Protein AF-U9TPS8-F1 (afdb_monomer_lite)

Organism: Rhizophagus irregularis (strain DAOM 181602 / DAOM 197198 / MUCL 43194) (NCBI:txid747089)

Secondary structure (DSSP, 8-state):
--HHHHHHHHTSTTGGG-SS---TTPPPPHHHHHHHTS-SSSTTTTTS----------S-------HHHHHHHHHHHHHHHHHHHHHHHHHHHHHHHHHHHHHHHHHHHHHHHHHHHHHHHHHHHHHHHHHHTTPPPP--HHHHHHHHHHH-GGGTTHHHHHHHTT-GGGS-HHHHHHHHHHHHHHHHHHHHHHHHHHHHHHHHHHHH-----

Radius of gyration: 47.2 Å; chains: 1; bounding box: 82×59×110 Å

Sequence (213 aa):
MTREALTKVQNSTAVPSLTVQLQVNDQLCIKHYNELVSYKRNISKSKRKCADKDLSYKGVKNVCLREDVYYDLLNNTSSLEVLHQRVKDLELELKEYVIKAQETFSNETTRFSQFFGDQVARMTSILYQYQKEGNLPIFDPIKFVELIESCDIKMREFFDILFQSMNPTQKNQATQRMLKQKVMMLYYQMAALRNKQVSGTKTAVGLLMPIWG

Structure (mmCIF, N/CA/C/O backbone):
data_AF-U9TPS8-F1
#
_entry.id   AF-U9TPS8-F1
#
loop_
_atom_site.group_PDB
_atom_site.id
_atom_site.type_symbol
_atom_site.label_atom_id
_atom_site.label_alt_id
_atom_site.label_comp_id
_atom_site.label_asym_id
_atom_site.label_entity_id
_atom_site.label_seq_id
_atom_site.pdbx_PDB_ins_code
_atom_site.Cartn_x
_atom_site.Cartn_y
_atom_site.Cartn_z
_atom_site.occupancy
_atom_site.B_iso_or_equiv
_atom_site.auth_seq_id
_atom_site.auth_comp_id
_atom_site.auth_asym_id
_atom_site.auth_atom_id
_atom_site.pdbx_PDB_model_num
ATOM 1 N N . MET A 1 1 ? 49.863 18.519 -66.866 1.00 68.38 1 MET A N 1
ATOM 2 C CA . MET A 1 1 ? 50.727 18.515 -68.068 1.00 68.38 1 MET A CA 1
ATOM 3 C C . MET A 1 1 ? 51.894 19.470 -67.844 1.00 68.38 1 MET A C 1
ATOM 5 O O . MET A 1 1 ? 51.663 20.571 -67.369 1.00 68.38 1 MET A O 1
ATOM 9 N N . THR A 1 2 ? 53.140 19.072 -68.118 1.00 75.75 2 THR A N 1
ATOM 10 C CA . THR A 1 2 ? 54.323 19.946 -67.949 1.00 75.75 2 THR A CA 1
ATOM 11 C C . THR A 1 2 ? 54.518 20.869 -69.157 1.00 75.75 2 THR A C 1
ATOM 13 O O . THR A 1 2 ? 53.988 20.588 -70.232 1.00 75.75 2 THR A O 1
ATOM 16 N N . ARG A 1 3 ? 55.304 21.951 -69.015 1.00 71.25 3 ARG A N 1
ATOM 17 C CA . ARG A 1 3 ? 55.625 22.865 -70.135 1.00 71.25 3 ARG A CA 1
ATOM 18 C C . ARG A 1 3 ? 56.193 22.118 -71.347 1.00 71.25 3 ARG A C 1
ATOM 20 O O . ARG A 1 3 ? 55.722 22.329 -72.454 1.00 71.25 3 ARG A O 1
ATOM 27 N N . GLU A 1 4 ? 57.113 21.179 -71.127 1.00 71.44 4 GLU A N 1
ATOM 28 C CA . GLU A 1 4 ? 57.683 20.346 -72.198 1.00 71.44 4 GLU A CA 1
ATOM 29 C C . GLU A 1 4 ? 56.645 19.455 -72.892 1.00 71.44 4 GLU A C 1
ATOM 31 O O . GLU A 1 4 ? 56.713 19.240 -74.102 1.00 71.44 4 GLU A O 1
ATOM 36 N N . ALA A 1 5 ? 55.685 18.913 -72.135 1.00 71.06 5 ALA A N 1
ATOM 37 C CA . ALA A 1 5 ? 54.610 18.110 -72.703 1.00 71.06 5 ALA A CA 1
ATOM 38 C C . ALA A 1 5 ? 53.662 18.977 -73.542 1.00 71.06 5 ALA A C 1
ATOM 40 O O . ALA A 1 5 ? 53.302 18.560 -74.636 1.00 71.06 5 ALA A O 1
ATOM 41 N N . LEU A 1 6 ? 53.341 20.198 -73.097 1.00 76.69 6 LEU A N 1
ATOM 42 C CA . LEU A 1 6 ? 52.533 21.149 -73.866 1.00 76.69 6 LEU A CA 1
ATOM 43 C C . LEU A 1 6 ? 53.207 21.518 -75.201 1.00 76.69 6 LEU A C 1
ATOM 45 O O . LEU A 1 6 ? 52.545 21.515 -76.235 1.00 76.69 6 LEU A O 1
ATOM 49 N N . THR A 1 7 ? 54.526 21.737 -75.213 1.00 73.62 7 THR A N 1
ATOM 50 C CA . THR A 1 7 ? 55.280 21.985 -76.456 1.00 73.62 7 THR A CA 1
ATOM 51 C C . THR A 1 7 ? 55.244 20.778 -77.400 1.00 73.62 7 THR A C 1
ATOM 53 O O 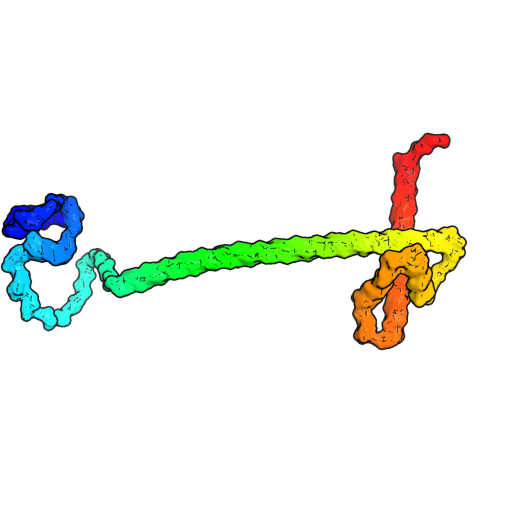. THR A 1 7 ? 55.136 20.936 -78.613 1.00 73.62 7 THR A O 1
ATOM 56 N N . LYS A 1 8 ? 55.297 19.550 -76.862 1.00 74.50 8 LYS A N 1
ATOM 57 C CA . LYS A 1 8 ? 55.151 18.322 -77.665 1.00 74.50 8 LYS A CA 1
ATOM 58 C C . LYS A 1 8 ? 53.751 18.183 -78.254 1.00 74.50 8 LYS A C 1
ATOM 60 O O . LYS A 1 8 ? 53.648 17.798 -79.414 1.00 74.50 8 LYS A O 1
ATOM 65 N N . VAL A 1 9 ? 52.712 18.533 -77.488 1.00 74.19 9 VAL A N 1
ATOM 66 C CA . VAL A 1 9 ? 51.336 18.574 -77.994 1.00 74.19 9 VAL A CA 1
ATOM 67 C C . VAL A 1 9 ? 51.242 19.563 -79.143 1.00 74.19 9 VAL A C 1
ATOM 69 O O . VAL A 1 9 ? 50.827 19.147 -80.207 1.00 74.19 9 VAL A O 1
ATOM 72 N N . GLN A 1 10 ? 51.698 20.811 -78.987 1.00 72.00 10 GLN A N 1
ATOM 73 C CA . GLN A 1 10 ? 51.631 21.847 -80.035 1.00 72.00 10 GLN A CA 1
ATOM 74 C C . GLN A 1 10 ? 52.310 21.444 -81.355 1.00 72.00 10 GLN A C 1
ATOM 76 O O . GLN A 1 10 ? 51.884 21.877 -82.421 1.00 72.00 10 GLN A O 1
ATOM 81 N N . ASN A 1 11 ? 53.326 20.582 -81.289 1.00 68.69 11 ASN A N 1
ATOM 82 C CA . ASN A 1 11 ? 54.046 20.065 -82.454 1.00 68.69 11 ASN A CA 1
ATOM 83 C C . ASN A 1 11 ? 53.454 18.754 -83.018 1.00 68.69 11 ASN A C 1
ATOM 85 O O . ASN A 1 11 ? 54.006 18.185 -83.963 1.00 68.69 11 ASN A O 1
ATOM 89 N N . SER A 1 12 ? 52.367 18.233 -82.438 1.00 69.88 12 SER A N 1
ATOM 90 C CA . SER A 1 12 ? 51.711 17.000 -82.880 1.00 69.88 12 SER A CA 1
ATOM 91 C C . SER A 1 12 ? 50.774 17.247 -84.065 1.00 69.88 12 SER A C 1
ATOM 93 O O . SER A 1 12 ? 50.045 18.232 -84.130 1.00 69.88 12 SER A O 1
ATOM 95 N N . THR A 1 13 ? 50.724 16.291 -84.993 1.00 63.41 13 THR A N 1
ATOM 96 C CA . THR A 1 13 ? 49.795 16.318 -86.140 1.00 63.41 13 THR A CA 1
ATOM 97 C C . THR A 1 13 ? 48.333 16.115 -85.733 1.00 63.41 13 THR A C 1
ATOM 99 O O . THR A 1 13 ? 47.445 16.378 -86.535 1.00 63.41 13 THR A O 1
ATOM 102 N N . ALA A 1 14 ? 48.075 15.682 -84.494 1.00 64.81 14 ALA A N 1
ATOM 103 C CA . ALA A 1 14 ? 46.734 15.472 -83.948 1.00 64.81 14 ALA A CA 1
ATOM 104 C C . ALA A 1 14 ? 46.106 16.738 -83.323 1.00 64.81 14 ALA A C 1
ATOM 106 O O . ALA A 1 14 ? 44.941 16.698 -82.925 1.00 64.81 14 ALA A O 1
ATOM 107 N N . VAL A 1 15 ? 46.840 17.860 -83.264 1.00 63.75 15 VAL A N 1
ATOM 108 C CA . VAL A 1 15 ? 46.379 19.140 -82.684 1.00 63.75 15 VAL A CA 1
ATOM 109 C C . VAL A 1 15 ? 45.137 19.737 -83.347 1.00 63.75 15 VAL A C 1
ATOM 111 O O . VAL A 1 15 ? 44.267 20.188 -82.608 1.00 63.75 15 VAL A O 1
ATOM 114 N N . PRO A 1 16 ? 44.982 19.731 -84.686 1.00 61.34 16 PRO A N 1
ATOM 115 C CA . PRO A 1 16 ? 43.805 20.328 -85.32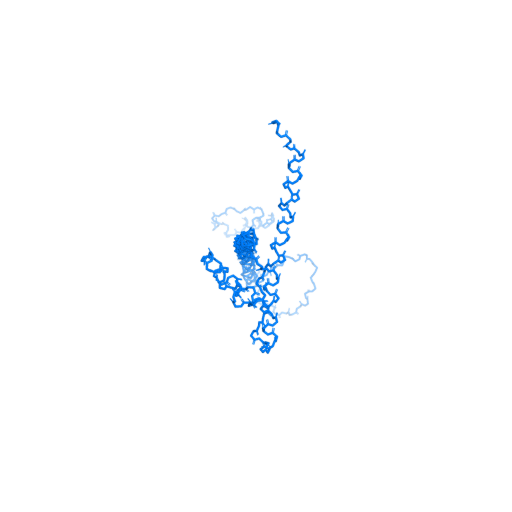7 1.00 61.34 16 PRO A CA 1
ATOM 116 C C . PRO A 1 16 ? 42.482 19.650 -84.939 1.00 61.34 16 PRO A C 1
ATOM 118 O O . PRO A 1 16 ? 41.416 20.225 -85.119 1.00 61.34 16 PRO A O 1
ATOM 121 N N . SER A 1 17 ? 42.554 18.428 -84.408 1.00 63.38 17 SER A N 1
ATOM 122 C CA . SER A 1 17 ? 41.413 17.617 -83.966 1.00 63.38 17 SER A CA 1
ATOM 123 C C . SER A 1 17 ? 40.988 17.888 -82.515 1.00 63.38 17 SER A C 1
ATOM 125 O O . SER A 1 17 ? 40.013 17.301 -82.050 1.00 63.38 17 SER A O 1
ATOM 127 N N . LEU A 1 18 ? 41.703 18.748 -81.780 1.00 67.19 18 LEU A N 1
ATOM 128 C CA . LEU A 1 18 ? 41.344 19.136 -80.416 1.00 67.19 18 LEU A CA 1
ATOM 129 C C . LEU A 1 18 ? 40.319 20.277 -80.432 1.00 67.19 18 LEU A C 1
ATOM 131 O O . LEU A 1 18 ? 40.598 21.374 -80.902 1.00 67.19 18 LEU A O 1
ATOM 135 N N . THR A 1 19 ? 39.152 20.044 -79.834 1.00 63.78 19 THR A N 1
ATOM 136 C CA . THR A 1 19 ? 38.115 21.063 -79.588 1.00 63.78 19 THR A CA 1
ATOM 137 C C . THR A 1 19 ? 38.404 21.957 -78.377 1.00 63.78 19 THR A C 1
ATOM 139 O O . THR A 1 19 ? 37.647 22.886 -78.111 1.00 63.78 19 THR A O 1
ATOM 142 N N . VAL A 1 20 ? 39.483 21.691 -77.632 1.00 70.12 20 VAL A N 1
ATOM 143 C CA . VAL A 1 20 ? 39.808 22.357 -76.361 1.00 70.12 20 VAL A CA 1
ATOM 144 C C . VAL A 1 20 ? 41.258 22.848 -76.372 1.00 70.12 20 VAL A C 1
ATOM 146 O O . VAL A 1 20 ? 42.163 22.110 -76.766 1.00 70.12 20 VAL A O 1
ATOM 149 N N . GLN A 1 21 ? 41.491 24.083 -75.913 1.00 75.00 21 GLN A N 1
ATOM 150 C CA . GLN A 1 21 ? 42.841 24.602 -75.677 1.00 75.00 21 GLN A CA 1
ATOM 151 C C . GLN A 1 21 ? 43.404 24.039 -74.369 1.00 75.00 21 GLN A C 1
ATOM 153 O O . GLN A 1 21 ? 42.846 24.277 -73.303 1.00 75.00 21 GLN A O 1
ATOM 158 N N . LEU A 1 22 ? 44.521 23.318 -74.455 1.00 77.81 22 LEU A N 1
ATOM 159 C CA . LEU A 1 22 ? 45.192 22.734 -73.293 1.00 77.81 22 LEU A CA 1
ATOM 160 C C . LEU A 1 22 ? 46.185 23.723 -72.662 1.00 77.81 22 LEU A C 1
ATOM 162 O O . LEU A 1 22 ? 46.955 24.377 -73.368 1.00 77.81 22 LEU A O 1
ATOM 166 N N . GLN A 1 23 ? 46.218 23.779 -71.331 1.00 76.81 23 GLN A N 1
ATOM 167 C CA . GLN A 1 23 ? 47.117 24.606 -70.527 1.00 76.81 23 GLN A CA 1
ATOM 168 C C . GLN A 1 23 ? 48.111 23.778 -69.699 1.00 76.81 23 GLN A C 1
ATOM 170 O O . GLN A 1 23 ? 47.995 22.565 -69.506 1.00 76.81 23 GLN A O 1
ATOM 175 N N . VAL A 1 24 ? 49.149 24.452 -69.194 1.00 66.00 24 VAL A N 1
ATOM 176 C CA . VAL A 1 24 ? 50.088 23.848 -68.239 1.00 66.00 24 VAL A CA 1
ATOM 177 C C . VAL A 1 24 ? 49.309 23.442 -66.984 1.00 66.00 24 VAL A C 1
ATOM 179 O O . VAL A 1 24 ? 48.519 24.220 -66.470 1.00 66.00 24 VAL A O 1
ATOM 182 N N . ASN A 1 25 ? 49.582 22.238 -66.481 1.00 70.50 25 ASN A N 1
ATOM 183 C CA . ASN A 1 25 ? 48.901 21.532 -65.383 1.00 70.50 25 ASN A CA 1
ATOM 184 C C . ASN A 1 25 ? 47.628 20.750 -65.736 1.00 70.50 25 ASN A C 1
ATOM 186 O O . ASN A 1 25 ? 47.266 19.883 -64.944 1.00 70.50 25 ASN A O 1
ATOM 190 N N . ASP A 1 26 ? 47.090 20.860 -66.951 1.00 76.38 26 ASP A N 1
ATOM 191 C CA . ASP A 1 26 ? 45.945 20.033 -67.362 1.00 76.38 26 ASP A CA 1
ATOM 192 C C . ASP A 1 26 ? 46.265 18.536 -67.323 1.00 76.38 26 ASP A C 1
ATOM 194 O O . ASP A 1 26 ? 47.370 18.102 -67.675 1.00 76.38 26 ASP A O 1
ATOM 198 N N . GLN A 1 27 ? 45.312 17.719 -66.885 1.00 73.50 27 GLN A N 1
ATOM 199 C CA . GLN A 1 27 ? 45.478 16.269 -66.863 1.00 73.50 27 GLN A CA 1
ATOM 200 C C . GLN A 1 27 ? 44.920 15.656 -68.145 1.00 73.50 27 GLN A C 1
ATOM 202 O O . GLN A 1 27 ? 43.750 15.817 -68.476 1.00 73.50 27 GLN A O 1
ATOM 207 N N . LEU A 1 28 ? 45.774 14.927 -68.861 1.00 72.19 28 LEU A N 1
ATOM 208 C CA . LEU A 1 28 ? 45.369 14.108 -69.997 1.00 72.19 28 LEU A CA 1
ATOM 209 C C . LEU A 1 28 ? 45.204 12.670 -69.519 1.00 72.19 28 LEU A C 1
ATOM 211 O O . LEU A 1 28 ? 46.078 12.143 -68.827 1.00 72.19 28 LEU A O 1
ATOM 215 N N . CYS A 1 29 ? 44.123 12.011 -69.932 1.00 73.88 29 CYS A N 1
ATOM 216 C CA . CYS A 1 29 ? 44.040 10.567 -69.764 1.00 73.88 29 CYS A CA 1
ATOM 217 C C . CYS A 1 29 ? 45.120 9.873 -70.617 1.00 73.88 29 CYS A C 1
ATOM 219 O O . CYS A 1 29 ? 45.629 10.432 -71.594 1.00 73.88 29 CYS A O 1
ATOM 221 N N . ILE A 1 30 ? 45.461 8.633 -70.263 1.00 67.31 30 ILE A N 1
ATOM 222 C CA . ILE A 1 30 ? 46.569 7.879 -70.877 1.00 67.31 30 ILE A CA 1
ATOM 223 C C . ILE A 1 30 ? 46.418 7.765 -72.401 1.00 67.31 30 ILE A C 1
ATOM 225 O O . ILE A 1 30 ? 47.407 7.869 -73.128 1.00 67.31 30 ILE A O 1
ATOM 229 N N . LYS A 1 31 ? 45.184 7.590 -72.894 1.00 70.44 31 LYS A N 1
ATOM 230 C CA . LYS A 1 31 ? 44.892 7.516 -74.331 1.00 70.44 31 LYS A CA 1
ATOM 231 C C . LYS A 1 31 ? 45.318 8.802 -75.050 1.00 70.44 31 LYS A C 1
ATOM 233 O O . LYS A 1 31 ? 46.169 8.750 -75.934 1.00 70.44 31 LYS A O 1
ATOM 238 N N . HIS A 1 32 ? 44.810 9.951 -74.601 1.00 73.62 32 HIS A N 1
ATOM 239 C CA . HIS A 1 32 ? 45.126 11.248 -75.202 1.00 73.62 32 HIS A CA 1
ATOM 240 C C . HIS A 1 32 ? 46.589 11.642 -74.994 1.00 73.62 32 HIS A C 1
ATOM 242 O O . HIS A 1 32 ? 47.196 12.234 -75.879 1.00 73.62 32 HIS A O 1
ATOM 248 N N . TYR A 1 33 ? 47.203 11.267 -73.869 1.00 75.19 33 TYR A N 1
ATOM 249 C CA . TYR A 1 33 ? 48.638 11.471 -73.670 1.00 75.19 33 TYR A CA 1
ATOM 250 C C . TYR A 1 33 ? 49.463 10.735 -74.736 1.00 75.19 33 TYR A C 1
ATOM 252 O O . TYR A 1 33 ? 50.396 11.299 -75.307 1.00 75.19 33 TYR A O 1
ATOM 260 N N . ASN A 1 34 ? 49.101 9.492 -75.057 1.00 73.38 34 ASN A N 1
ATOM 261 C CA . ASN A 1 34 ? 49.813 8.711 -76.065 1.00 73.38 34 ASN A CA 1
ATOM 262 C C . ASN A 1 34 ? 49.610 9.225 -77.491 1.00 73.38 34 ASN A C 1
ATOM 264 O O . ASN A 1 34 ? 50.550 9.189 -78.284 1.00 73.38 34 ASN A O 1
ATOM 268 N N . GLU A 1 35 ? 48.421 9.728 -77.802 1.00 70.44 35 GLU A N 1
ATOM 269 C CA . GLU A 1 35 ? 48.106 10.315 -79.106 1.00 70.44 35 GLU A CA 1
ATOM 270 C C . GLU A 1 35 ? 48.764 11.694 -79.297 1.00 70.44 35 GLU A C 1
ATOM 272 O O . GLU A 1 35 ? 49.295 11.987 -80.369 1.00 70.44 35 GLU A O 1
ATOM 277 N N . LEU A 1 36 ? 48.773 12.531 -78.253 1.00 73.06 36 LEU A N 1
ATOM 278 C CA . LEU A 1 36 ? 49.189 13.934 -78.340 1.00 73.06 36 LEU A CA 1
ATOM 279 C C . LEU A 1 36 ? 50.659 14.170 -77.968 1.00 73.06 36 LEU A C 1
ATOM 281 O O . LEU A 1 36 ? 51.305 15.019 -78.574 1.00 73.06 36 LEU A O 1
ATOM 285 N N . VAL A 1 37 ? 51.200 13.445 -76.983 1.00 69.50 37 VAL A N 1
ATOM 286 C CA . VAL A 1 37 ? 52.546 13.688 -76.422 1.00 69.50 37 VAL A CA 1
ATOM 287 C C . VAL A 1 37 ? 53.556 12.630 -76.878 1.00 69.50 37 VAL A C 1
ATOM 289 O O . VAL A 1 37 ? 54.719 12.948 -77.141 1.00 69.50 37 VAL A O 1
ATOM 292 N N . SER A 1 38 ? 53.139 11.368 -77.002 1.00 64.62 38 SER A N 1
ATOM 293 C CA . SER A 1 38 ? 54.023 10.224 -77.280 1.00 64.62 38 SER A CA 1
ATOM 294 C C . SER A 1 38 ? 54.186 9.917 -78.780 1.00 64.62 38 SER A C 1
ATOM 296 O O . SER A 1 38 ? 54.051 8.765 -79.196 1.00 64.62 38 SER A O 1
ATOM 298 N N . TYR A 1 39 ? 54.486 10.903 -79.632 1.00 54.59 39 TYR A N 1
ATOM 299 C CA . TYR A 1 39 ? 54.534 10.655 -81.080 1.00 54.59 39 TYR A CA 1
ATOM 300 C C . TYR A 1 39 ? 55.772 9.836 -81.537 1.00 54.59 39 TYR A C 1
ATOM 302 O O . TYR A 1 39 ? 56.928 10.157 -81.260 1.00 54.59 39 TYR A O 1
ATOM 310 N N . LYS A 1 40 ? 55.480 8.756 -82.280 1.00 50.78 40 LYS A N 1
ATOM 311 C CA . LYS A 1 40 ? 56.318 7.904 -83.162 1.00 50.78 40 LYS A CA 1
ATOM 312 C C . LYS A 1 40 ? 57.424 6.971 -82.633 1.00 50.78 40 LYS A C 1
ATOM 314 O O . LYS A 1 40 ? 57.904 6.173 -83.433 1.00 50.78 40 LYS A O 1
ATOM 319 N N . ARG A 1 41 ? 57.787 6.915 -81.342 1.00 47.25 41 ARG A N 1
ATOM 320 C CA . ARG A 1 41 ? 58.781 5.906 -80.856 1.00 47.25 41 ARG A CA 1
ATOM 321 C C . ARG A 1 41 ? 58.236 4.701 -80.081 1.00 47.25 41 ARG A C 1
ATOM 323 O O . ARG A 1 41 ? 58.991 3.754 -79.876 1.00 47.25 41 ARG A O 1
ATOM 330 N N . ASN A 1 42 ? 56.961 4.694 -79.688 1.00 50.50 42 ASN A N 1
ATOM 331 C CA . ASN A 1 42 ? 56.419 3.639 -78.816 1.00 50.50 42 ASN A CA 1
ATOM 332 C C . ASN A 1 42 ? 55.528 2.591 -79.499 1.00 50.50 42 ASN A C 1
ATOM 334 O O . ASN A 1 42 ? 55.234 1.575 -78.877 1.00 50.50 42 ASN A O 1
ATOM 338 N N . ILE A 1 43 ? 55.183 2.746 -80.781 1.00 48.03 43 ILE A N 1
ATOM 339 C CA . ILE A 1 43 ? 54.418 1.712 -81.510 1.00 48.03 43 ILE A CA 1
ATOM 340 C C . ILE A 1 43 ? 55.280 0.458 -81.770 1.00 48.03 43 ILE A C 1
ATOM 342 O O . ILE A 1 43 ? 54.766 -0.654 -81.811 1.00 48.03 43 ILE A O 1
ATOM 346 N N . SER A 1 44 ? 56.608 0.591 -81.855 1.00 44.25 44 SER A N 1
ATOM 347 C CA . SER A 1 44 ? 57.518 -0.539 -82.103 1.00 44.25 44 SER A CA 1
ATOM 348 C C . SER A 1 44 ? 57.989 -1.283 -80.844 1.00 44.25 44 SER A C 1
ATOM 350 O O . SER A 1 44 ? 58.602 -2.344 -80.966 1.00 44.25 44 SER A O 1
ATOM 352 N N . LYS A 1 45 ? 57.702 -0.782 -79.633 1.00 46.53 45 LYS A N 1
ATOM 353 C CA . LYS A 1 45 ? 58.184 -1.383 -78.372 1.00 46.53 45 LYS A CA 1
ATOM 354 C C . LYS A 1 45 ? 57.148 -2.216 -77.611 1.00 46.53 45 LYS A C 1
ATOM 356 O O . LYS A 1 45 ? 57.546 -2.960 -76.720 1.00 46.53 45 LYS A O 1
ATOM 361 N N . SER A 1 46 ? 55.863 -2.186 -77.977 1.00 46.19 46 SER A N 1
ATOM 362 C CA . SER A 1 46 ? 54.840 -2.985 -77.274 1.00 46.19 46 SER A CA 1
ATOM 363 C C . SER A 1 46 ? 54.903 -4.493 -77.563 1.00 46.19 46 SER A C 1
ATOM 365 O O . SER A 1 46 ? 54.251 -5.269 -76.876 1.00 46.19 46 SER A O 1
ATOM 367 N N . LYS A 1 47 ? 55.718 -4.944 -78.531 1.00 45.97 47 LYS A N 1
ATOM 368 C CA . LYS A 1 47 ? 55.841 -6.373 -78.877 1.00 45.97 47 LYS A CA 1
ATOM 369 C C . LYS A 1 47 ? 56.910 -7.160 -78.115 1.00 45.97 47 LYS A C 1
ATOM 371 O O . LYS A 1 47 ? 57.057 -8.349 -78.378 1.00 45.97 47 LYS A O 1
ATOM 376 N N . ARG A 1 48 ? 57.673 -6.572 -77.188 1.00 44.84 48 ARG A N 1
ATOM 377 C CA . ARG A 1 48 ? 58.685 -7.342 -76.438 1.00 44.84 48 ARG A CA 1
ATOM 378 C C . ARG A 1 48 ? 58.827 -6.875 -74.996 1.00 44.84 48 ARG A C 1
ATOM 380 O O . ARG A 1 48 ? 59.557 -5.921 -74.743 1.00 44.84 48 ARG A O 1
ATOM 387 N N . LYS A 1 49 ? 58.210 -7.635 -74.086 1.00 42.94 49 LYS A N 1
ATOM 388 C CA . LYS A 1 49 ? 58.806 -8.243 -72.874 1.00 42.94 49 LYS A CA 1
ATOM 389 C C . LYS A 1 49 ? 57.734 -8.426 -71.795 1.00 42.94 49 LYS A C 1
ATOM 391 O O . LYS A 1 49 ? 57.504 -7.536 -70.987 1.00 42.94 49 LYS A O 1
ATOM 396 N N . CYS A 1 50 ? 57.155 -9.625 -71.747 1.00 45.56 50 CYS A N 1
ATOM 397 C CA . CYS A 1 50 ? 56.918 -10.269 -70.461 1.00 45.56 50 CYS A CA 1
ATOM 398 C C . CYS A 1 50 ? 58.309 -10.706 -69.987 1.00 45.56 50 CYS A C 1
ATOM 400 O O . CYS A 1 50 ? 58.895 -11.638 -70.532 1.00 45.56 50 CYS A O 1
ATOM 402 N N . ALA A 1 51 ? 58.916 -9.911 -69.118 1.00 37.91 51 ALA A N 1
ATOM 403 C CA . ALA A 1 51 ? 60.141 -10.282 -68.437 1.00 37.91 51 ALA A CA 1
ATOM 404 C C . ALA A 1 51 ? 59.997 -9.773 -67.013 1.00 37.91 51 ALA A C 1
ATOM 406 O O . ALA A 1 51 ? 60.077 -8.569 -66.770 1.00 37.91 51 ALA A O 1
ATOM 407 N N . ASP A 1 52 ? 59.719 -10.728 -66.136 1.00 48.22 52 ASP A N 1
ATOM 408 C CA . ASP A 1 52 ? 59.774 -10.613 -64.692 1.00 48.22 52 ASP A CA 1
ATOM 409 C C . ASP A 1 52 ? 61.083 -9.918 -64.291 1.00 48.22 52 ASP A C 1
ATOM 411 O O . ASP A 1 52 ? 62.183 -10.388 -64.601 1.00 48.22 52 ASP A O 1
ATOM 415 N N . LYS A 1 53 ? 60.961 -8.717 -63.728 1.00 40.44 53 LYS A N 1
ATOM 416 C CA . LYS A 1 53 ? 62.082 -7.939 -63.208 1.00 40.44 53 LYS A CA 1
ATOM 417 C C . LYS A 1 53 ? 61.643 -7.236 -61.937 1.00 40.44 53 LYS A C 1
ATOM 419 O O . LYS A 1 53 ? 60.844 -6.304 -61.978 1.00 40.44 53 LYS A O 1
ATOM 424 N N . ASP A 1 54 ? 62.224 -7.731 -60.854 1.00 35.19 54 ASP A N 1
ATOM 425 C CA . ASP A 1 54 ? 62.489 -7.094 -59.569 1.00 35.19 54 ASP A CA 1
ATOM 426 C C . ASP A 1 54 ? 62.172 -5.584 -59.521 1.00 35.19 54 ASP A C 1
ATOM 428 O O . ASP A 1 54 ? 62.844 -4.748 -60.134 1.00 35.19 54 ASP A O 1
ATOM 432 N N . LEU A 1 55 ? 61.105 -5.246 -58.792 1.00 45.16 55 LEU A N 1
ATOM 433 C CA . LEU A 1 55 ? 60.565 -3.895 -58.626 1.00 45.16 55 LEU A CA 1
ATOM 434 C C . LEU A 1 55 ? 61.165 -3.196 -57.397 1.00 45.16 55 LEU A C 1
ATOM 436 O O . LEU A 1 55 ? 60.436 -2.652 -56.562 1.00 45.16 55 LEU A O 1
ATOM 440 N N . SER A 1 56 ? 62.493 -3.144 -57.281 1.00 35.56 56 SER A N 1
ATOM 441 C CA . SER A 1 56 ? 63.116 -2.211 -56.337 1.00 35.56 56 SER A CA 1
ATOM 442 C C . SER A 1 56 ? 62.930 -0.778 -56.878 1.00 35.56 56 SER A C 1
ATOM 444 O O . SER A 1 56 ? 63.642 -0.331 -57.780 1.00 35.56 56 SER A O 1
ATOM 446 N N . TYR A 1 57 ? 61.912 -0.067 -56.383 1.00 39.91 57 TYR A N 1
ATOM 447 C CA . TYR A 1 57 ? 61.569 1.298 -56.799 1.00 39.91 57 TYR A CA 1
ATOM 448 C C . TYR A 1 57 ? 61.865 2.304 -55.678 1.00 39.91 57 TYR A C 1
ATOM 450 O O . TYR A 1 57 ? 61.226 2.288 -54.626 1.00 39.91 57 TYR A O 1
ATOM 458 N N . LYS A 1 58 ? 62.803 3.224 -55.940 1.00 45.69 58 LYS A N 1
ATOM 459 C CA . LYS A 1 58 ? 62.969 4.502 -55.232 1.00 45.69 58 LYS A CA 1
ATOM 460 C C . LYS A 1 58 ? 62.144 5.566 -55.967 1.00 45.69 58 LYS A C 1
ATOM 462 O O . LYS A 1 58 ? 62.392 5.815 -57.142 1.00 45.69 58 LYS A O 1
ATOM 467 N N . GLY A 1 59 ? 61.183 6.187 -55.286 1.00 40.56 59 GLY A N 1
ATOM 468 C CA . GLY A 1 59 ? 60.387 7.304 -55.811 1.00 40.56 59 GLY A CA 1
ATOM 469 C C . GLY A 1 59 ? 58.954 7.289 -55.280 1.00 40.56 59 GLY A C 1
ATOM 470 O O . GLY A 1 59 ? 58.295 6.255 -55.320 1.00 40.56 59 GLY A O 1
ATOM 471 N N . VAL A 1 60 ? 58.503 8.428 -54.749 1.00 49.03 60 VAL A N 1
ATOM 472 C CA . VAL A 1 60 ? 57.195 8.652 -54.108 1.00 49.03 60 VAL A CA 1
ATOM 473 C C . VAL A 1 60 ? 56.060 8.123 -54.998 1.00 49.03 60 VAL A C 1
ATOM 475 O O . VAL A 1 60 ? 55.803 8.653 -56.077 1.00 49.03 60 VAL A O 1
ATOM 478 N N . LYS A 1 61 ? 55.415 7.032 -54.569 1.00 43.69 61 LYS A N 1
ATOM 479 C CA . LYS A 1 61 ? 54.317 6.384 -55.295 1.00 43.69 61 LYS A CA 1
ATOM 480 C C . LYS A 1 61 ? 53.050 7.231 -55.166 1.00 43.69 61 LYS A C 1
ATOM 482 O O . LYS A 1 61 ? 52.503 7.331 -54.073 1.00 43.69 61 LYS A O 1
ATOM 487 N N . ASN A 1 62 ? 52.521 7.734 -56.281 1.00 47.00 62 ASN A N 1
ATOM 488 C CA . ASN A 1 62 ? 51.079 7.953 -56.373 1.00 47.00 62 ASN A CA 1
ATOM 489 C C . ASN A 1 62 ? 50.429 6.564 -56.365 1.00 47.00 62 ASN A C 1
ATOM 491 O O . ASN A 1 62 ? 50.595 5.791 -57.310 1.00 47.00 62 ASN A O 1
ATOM 495 N N . VAL A 1 63 ? 49.773 6.215 -55.260 1.00 47.56 63 VAL A N 1
ATOM 496 C CA . VAL A 1 63 ? 49.040 4.955 -55.120 1.00 47.56 63 VAL A CA 1
ATOM 497 C C . VAL A 1 63 ? 47.820 5.031 -56.037 1.00 47.56 63 VAL A C 1
ATOM 499 O O . VAL A 1 63 ? 46.869 5.747 -55.747 1.00 47.56 63 VAL A O 1
ATOM 502 N N . CYS A 1 64 ? 47.862 4.329 -57.168 1.00 49.91 64 CYS A N 1
ATOM 503 C CA . CYS A 1 64 ? 46.686 4.119 -58.005 1.00 49.91 64 CYS A CA 1
ATOM 504 C C . CYS A 1 64 ? 45.992 2.849 -57.502 1.00 49.91 64 CYS A C 1
ATOM 506 O O . CYS A 1 64 ? 46.527 1.750 -57.668 1.00 49.91 64 CYS A O 1
ATOM 508 N N . LEU A 1 65 ? 44.859 3.005 -56.814 1.00 53.06 65 LEU A N 1
ATOM 509 C CA . LEU A 1 65 ? 44.005 1.875 -56.452 1.00 53.06 65 LEU A CA 1
ATOM 510 C C . LEU A 1 65 ? 43.404 1.292 -57.735 1.00 53.06 65 LEU A C 1
ATOM 512 O O . LEU A 1 65 ? 43.070 2.036 -58.657 1.00 53.06 65 LEU A O 1
ATOM 516 N N . ARG A 1 66 ? 43.279 -0.039 -57.805 1.00 64.44 66 ARG A N 1
ATOM 517 C CA . ARG A 1 66 ? 42.471 -0.649 -58.863 1.00 64.44 66 ARG A CA 1
ATOM 518 C C . ARG A 1 66 ? 41.013 -0.217 -58.672 1.00 64.44 66 ARG A C 1
ATOM 520 O O . ARG A 1 66 ? 40.569 -0.000 -57.546 1.00 64.44 66 ARG A O 1
ATOM 527 N N . GLU A 1 67 ? 40.319 -0.018 -59.785 1.00 64.75 67 GLU A N 1
ATOM 528 C CA . GLU A 1 67 ? 38.974 0.565 -59.836 1.00 64.75 67 GLU A CA 1
ATOM 529 C C . GLU A 1 67 ? 37.961 -0.224 -58.990 1.00 64.75 67 GLU A C 1
ATOM 531 O O . GLU A 1 67 ? 37.175 0.369 -58.258 1.00 64.75 67 GLU A O 1
ATOM 536 N N . ASP A 1 68 ? 38.072 -1.553 -58.989 1.00 67.25 68 ASP A N 1
ATOM 537 C CA . ASP A 1 68 ? 37.318 -2.472 -58.128 1.00 67.25 68 ASP A CA 1
ATOM 538 C C . ASP A 1 68 ? 37.514 -2.174 -56.631 1.00 67.25 68 ASP A C 1
ATOM 540 O O . ASP A 1 68 ? 36.549 -1.976 -55.897 1.00 67.25 68 ASP A O 1
ATOM 544 N N . VAL A 1 69 ? 38.766 -2.033 -56.192 1.00 67.19 69 VAL A N 1
ATOM 545 C CA . VAL A 1 69 ? 39.118 -1.719 -54.800 1.00 67.19 69 VAL A CA 1
ATOM 546 C C . VAL A 1 69 ? 38.620 -0.325 -54.402 1.00 67.19 69 VAL A C 1
ATOM 548 O O . VAL A 1 69 ? 38.205 -0.120 -53.265 1.00 67.19 69 VAL A O 1
ATOM 551 N N . TYR A 1 70 ? 38.635 0.645 -55.321 1.00 71.00 70 TYR A N 1
ATOM 552 C CA . TYR A 1 70 ? 38.126 1.993 -55.055 1.00 71.00 70 TYR A CA 1
ATOM 553 C C . TYR A 1 70 ? 36.612 2.000 -54.797 1.00 71.00 70 TYR A C 1
ATOM 555 O O . TYR A 1 70 ? 36.170 2.585 -53.806 1.00 71.00 70 TYR A O 1
ATOM 563 N N . TYR A 1 71 ? 35.825 1.326 -55.642 1.00 70.31 71 TYR A N 1
ATOM 564 C CA . TYR A 1 71 ? 34.374 1.239 -55.460 1.00 70.31 71 TYR A CA 1
ATOM 565 C C . TYR A 1 71 ? 33.987 0.415 -54.226 1.00 70.31 71 TYR A C 1
ATOM 567 O O . TYR A 1 71 ? 33.059 0.806 -53.517 1.00 70.31 71 TYR A O 1
ATOM 575 N N . ASP A 1 72 ? 34.728 -0.647 -53.900 1.00 73.44 72 ASP A N 1
ATOM 576 C CA . ASP A 1 72 ? 34.524 -1.410 -52.662 1.00 73.44 72 ASP A CA 1
ATOM 577 C C . ASP A 1 72 ? 34.778 -0.557 -51.413 1.00 73.44 72 ASP A C 1
ATOM 579 O O . ASP A 1 72 ? 33.980 -0.573 -50.473 1.00 73.44 72 ASP A O 1
ATOM 583 N N . LEU A 1 73 ? 35.858 0.233 -51.382 1.00 70.12 73 LEU A N 1
ATOM 584 C CA . LEU A 1 73 ? 36.105 1.160 -50.275 1.00 70.12 73 LEU A CA 1
ATOM 585 C C . LEU A 1 73 ? 35.014 2.231 -50.187 1.00 70.12 73 LEU A C 1
ATOM 587 O O . LEU A 1 73 ? 34.506 2.478 -49.096 1.00 70.12 73 LEU A O 1
ATOM 591 N N . LEU A 1 74 ? 34.616 2.841 -51.306 1.00 70.81 74 LEU A N 1
ATOM 592 C CA . LEU A 1 74 ? 33.590 3.886 -51.327 1.00 70.81 74 LEU A CA 1
ATOM 593 C C . LEU A 1 74 ? 32.235 3.364 -50.821 1.00 70.81 74 LEU A C 1
ATOM 595 O O . LEU A 1 74 ? 31.640 3.974 -49.935 1.00 70.81 74 LEU A O 1
ATOM 599 N N . ASN A 1 75 ? 31.805 2.191 -51.297 1.00 72.44 75 ASN A N 1
ATOM 600 C CA . ASN A 1 75 ? 30.568 1.539 -50.861 1.00 72.44 75 ASN A CA 1
ATOM 601 C C . ASN A 1 75 ? 30.596 1.196 -49.366 1.00 72.44 75 ASN A C 1
ATOM 603 O O . ASN A 1 75 ? 29.612 1.416 -48.659 1.00 72.44 75 ASN A O 1
ATOM 607 N N . ASN A 1 76 ? 31.734 0.716 -48.857 1.00 70.88 76 ASN A N 1
ATOM 608 C CA . ASN A 1 76 ? 31.901 0.441 -47.431 1.00 70.88 76 ASN A CA 1
ATOM 609 C C . ASN A 1 76 ? 31.923 1.721 -46.585 1.00 70.88 76 ASN A C 1
ATOM 611 O O . ASN A 1 76 ? 31.420 1.718 -45.464 1.00 70.88 76 ASN A O 1
ATOM 615 N N . THR A 1 77 ? 32.461 2.823 -47.115 1.00 74.19 77 THR A N 1
ATOM 616 C CA . THR A 1 77 ? 32.493 4.116 -46.413 1.00 74.19 77 THR A CA 1
ATOM 617 C C . THR A 1 77 ? 31.077 4.679 -46.284 1.00 74.19 77 THR A C 1
ATOM 619 O O . THR A 1 77 ? 30.654 5.022 -45.182 1.00 74.19 77 THR A O 1
ATOM 622 N N . SER A 1 78 ? 30.291 4.645 -47.366 1.00 74.00 78 SER A N 1
ATOM 623 C CA . SER A 1 78 ? 28.864 4.987 -47.330 1.00 74.00 78 SER A CA 1
ATOM 624 C C . SER A 1 78 ? 28.070 4.057 -46.405 1.00 74.00 78 SER A C 1
ATOM 626 O O . SER A 1 78 ? 27.217 4.515 -45.649 1.00 74.00 78 SER A O 1
ATOM 628 N N . SER A 1 79 ? 28.380 2.757 -46.388 1.00 81.62 79 SER A N 1
ATOM 629 C CA . SER A 1 79 ? 27.759 1.805 -45.459 1.00 81.62 79 SER A CA 1
ATOM 630 C C . SER A 1 79 ? 28.098 2.100 -43.992 1.00 81.62 79 SER A C 1
ATOM 632 O O . SER A 1 79 ? 27.251 1.898 -43.121 1.00 81.62 79 SER A O 1
ATOM 634 N N . LEU A 1 80 ? 29.316 2.564 -43.699 1.00 87.56 80 LEU A N 1
ATOM 635 C CA . LEU A 1 80 ? 29.751 2.915 -42.347 1.00 87.56 80 LEU A CA 1
ATOM 636 C C . LEU A 1 80 ? 29.063 4.189 -41.849 1.00 87.56 80 LEU A C 1
ATOM 638 O O . LEU A 1 80 ? 28.627 4.233 -40.701 1.00 87.56 80 LEU A O 1
ATOM 642 N N . GLU A 1 81 ? 28.935 5.206 -42.701 1.00 87.62 81 GLU A N 1
ATOM 643 C CA . GLU A 1 81 ? 28.214 6.446 -42.388 1.00 87.62 81 GLU A CA 1
ATOM 644 C C . GLU A 1 81 ? 26.737 6.169 -42.084 1.00 87.62 81 GLU A C 1
ATOM 646 O O . GLU A 1 81 ? 26.211 6.638 -41.074 1.00 87.62 81 GLU A O 1
ATOM 651 N N . VAL A 1 82 ? 26.092 5.330 -42.902 1.00 87.50 82 VAL A N 1
ATOM 652 C CA . VAL A 1 82 ? 24.708 4.888 -42.684 1.00 87.50 82 VAL A CA 1
ATOM 653 C C . VAL A 1 82 ? 24.575 4.116 -41.370 1.00 87.50 82 VAL A C 1
ATOM 655 O O . VAL A 1 82 ? 23.650 4.374 -40.599 1.00 87.50 82 VAL A O 1
ATOM 658 N N . LEU A 1 83 ? 25.504 3.203 -41.073 1.00 89.94 83 LEU A N 1
ATOM 659 C CA . LEU A 1 83 ? 25.494 2.455 -39.814 1.00 89.94 83 LEU A CA 1
ATOM 660 C C . LEU A 1 83 ? 25.683 3.383 -38.609 1.00 89.94 83 LEU A C 1
ATOM 662 O O . LEU A 1 83 ? 24.976 3.251 -37.614 1.00 89.94 83 LEU A O 1
ATOM 666 N N . HIS A 1 84 ? 26.599 4.346 -38.704 1.00 92.88 84 HIS A N 1
ATOM 667 C CA . HIS A 1 84 ? 26.843 5.328 -37.653 1.00 92.88 84 HIS A CA 1
ATOM 668 C C . HIS A 1 84 ? 25.604 6.191 -37.396 1.00 92.88 84 HIS A C 1
ATOM 670 O O . HIS A 1 84 ? 25.253 6.439 -36.242 1.00 92.88 84 HIS A O 1
ATOM 676 N N . GLN A 1 85 ? 24.916 6.622 -38.456 1.00 93.50 85 GLN A N 1
ATOM 677 C CA . GLN A 1 85 ? 23.662 7.354 -38.318 1.00 93.50 85 GLN A CA 1
ATOM 678 C C . GLN A 1 85 ? 22.587 6.481 -37.667 1.00 93.50 85 GLN A C 1
ATOM 680 O O . GLN A 1 85 ? 21.933 6.919 -36.726 1.00 93.50 85 GLN A O 1
ATOM 685 N N . ARG A 1 86 ? 22.473 5.212 -38.074 1.00 93.31 86 ARG A N 1
ATOM 686 C CA . ARG A 1 86 ? 21.512 4.282 -37.476 1.00 93.31 86 ARG A CA 1
ATOM 687 C C . ARG A 1 86 ? 21.772 4.042 -35.989 1.00 93.31 86 ARG A C 1
ATOM 689 O O . ARG A 1 86 ? 20.817 3.959 -35.225 1.00 93.31 86 ARG A O 1
ATOM 696 N N . VAL A 1 87 ? 23.036 3.942 -35.574 1.00 95.38 87 VAL A N 1
ATOM 697 C CA . VAL A 1 87 ? 23.404 3.832 -34.153 1.00 95.38 87 VAL A CA 1
ATOM 698 C C . VAL A 1 87 ? 22.968 5.081 -33.390 1.00 95.38 87 VAL A C 1
ATOM 700 O O . VAL A 1 87 ? 22.333 4.947 -32.350 1.00 95.38 87 VAL A O 1
ATOM 703 N N . LYS A 1 88 ? 23.216 6.282 -33.928 1.00 96.06 88 LYS A N 1
ATOM 704 C CA . LYS A 1 88 ? 22.762 7.538 -33.306 1.00 96.06 88 LYS A CA 1
ATOM 705 C C . LYS A 1 88 ? 21.243 7.615 -33.171 1.00 96.06 88 LYS A C 1
ATOM 707 O O . LYS A 1 88 ? 20.752 8.015 -32.119 1.00 96.06 88 LYS A O 1
ATOM 712 N N . ASP A 1 89 ? 20.511 7.222 -34.209 1.00 94.69 89 ASP A N 1
ATOM 713 C CA . ASP A 1 89 ? 19.047 7.229 -34.191 1.00 94.69 89 ASP A CA 1
ATOM 714 C C . ASP A 1 89 ? 18.512 6.251 -33.131 1.00 94.69 89 ASP A C 1
ATOM 716 O O . ASP A 1 89 ? 17.639 6.607 -32.344 1.00 94.69 89 ASP A O 1
ATOM 720 N N . LEU A 1 90 ? 19.092 5.047 -33.047 1.00 95.50 90 LEU A N 1
ATOM 721 C CA . LEU A 1 90 ? 18.736 4.044 -32.036 1.00 95.50 90 LEU A CA 1
ATOM 722 C C . LEU A 1 90 ? 19.085 4.492 -30.610 1.00 95.50 90 LEU A C 1
ATOM 724 O O . LEU A 1 90 ? 18.330 4.225 -29.679 1.00 95.50 90 LEU A O 1
ATOM 728 N N . GLU A 1 91 ? 20.212 5.179 -30.416 1.00 96.25 91 GLU A N 1
ATOM 729 C CA . GLU A 1 91 ? 20.568 5.768 -29.121 1.00 96.25 91 GLU A CA 1
ATOM 730 C C . GLU A 1 91 ? 19.556 6.833 -28.683 1.00 96.25 91 GLU A C 1
ATOM 732 O O . GLU A 1 91 ? 19.267 6.958 -27.490 1.00 96.25 91 GLU A O 1
ATOM 737 N N . LEU A 1 92 ? 19.027 7.610 -29.630 1.00 96.12 92 LEU A N 1
ATOM 738 C CA . LEU A 1 92 ? 18.024 8.637 -29.364 1.00 96.12 92 LEU A CA 1
ATOM 739 C C . LEU A 1 92 ? 16.672 8.000 -29.022 1.00 96.12 92 LEU A C 1
ATOM 741 O O . LEU A 1 92 ? 16.091 8.334 -27.992 1.00 96.12 92 LEU A O 1
ATOM 745 N N . GLU A 1 93 ? 16.242 7.012 -29.806 1.00 95.50 93 GLU A N 1
ATOM 746 C CA . GLU A 1 93 ? 15.031 6.227 -29.547 1.00 95.50 93 GLU A CA 1
ATOM 747 C C . GLU A 1 93 ? 15.091 5.553 -28.163 1.00 95.50 93 GLU A C 1
ATOM 749 O O . GLU A 1 93 ? 14.153 5.648 -27.369 1.00 95.50 93 GLU A O 1
ATOM 754 N N . LEU A 1 94 ? 16.231 4.951 -27.804 1.00 95.44 94 LEU A N 1
ATOM 755 C CA . LEU A 1 94 ? 16.426 4.345 -26.485 1.00 95.44 94 LEU A CA 1
ATOM 756 C C . LEU A 1 94 ? 16.303 5.374 -25.350 1.00 95.44 94 LEU A C 1
ATOM 758 O O . LEU A 1 94 ? 15.682 5.085 -24.326 1.00 95.44 94 LEU A O 1
ATOM 762 N N . LYS A 1 95 ? 16.867 6.578 -25.516 1.00 96.69 95 LYS A N 1
ATOM 763 C CA . LYS A 1 95 ? 16.746 7.656 -24.519 1.00 96.69 95 LYS A CA 1
ATOM 764 C C . LYS A 1 95 ? 15.294 8.080 -24.323 1.00 96.69 95 LYS A C 1
ATOM 766 O O . LYS A 1 95 ? 14.872 8.241 -23.180 1.00 96.69 95 LYS A O 1
ATOM 771 N N . GLU A 1 96 ? 14.529 8.224 -25.401 1.00 95.50 96 GLU A N 1
ATOM 772 C CA . GLU A 1 96 ? 13.104 8.560 -25.322 1.00 95.50 96 GLU A CA 1
ATOM 773 C C . GLU A 1 96 ? 12.307 7.482 -24.580 1.00 95.50 96 GLU A C 1
ATOM 775 O O . GLU A 1 96 ? 11.516 7.801 -23.688 1.00 95.50 96 GLU A O 1
ATOM 780 N N . TYR A 1 97 ? 12.559 6.202 -24.872 1.00 94.44 97 TYR A N 1
ATOM 781 C CA . TYR A 1 97 ? 11.934 5.094 -24.147 1.00 94.44 97 TYR A CA 1
ATOM 782 C C . TYR A 1 97 ? 12.255 5.117 -22.651 1.00 94.44 97 TYR A C 1
ATOM 784 O O . TYR A 1 97 ? 11.354 4.919 -21.832 1.00 94.44 97 TYR A O 1
ATOM 792 N N . VAL A 1 98 ? 13.510 5.386 -22.281 1.00 94.81 98 VAL A N 1
ATOM 793 C CA . VAL A 1 98 ? 13.929 5.482 -20.875 1.00 94.81 98 VAL A CA 1
ATOM 794 C C . VAL A 1 98 ? 13.224 6.640 -20.168 1.00 94.81 98 VAL A C 1
ATOM 796 O O . VAL A 1 98 ? 12.682 6.438 -19.081 1.00 94.81 98 VAL A O 1
ATOM 799 N N . ILE A 1 99 ? 13.168 7.824 -20.787 1.00 94.25 99 ILE A N 1
ATOM 800 C CA . ILE A 1 99 ? 12.479 8.995 -20.222 1.00 94.25 99 ILE A CA 1
ATOM 801 C C . ILE A 1 99 ? 11.001 8.674 -19.998 1.00 94.25 99 ILE A C 1
ATOM 803 O O . ILE A 1 99 ? 10.499 8.828 -18.887 1.00 94.25 99 ILE A O 1
ATOM 807 N N . LYS A 1 100 ? 10.320 8.137 -21.013 1.00 92.81 100 LYS A N 1
ATOM 808 C CA . LYS A 1 100 ? 8.899 7.791 -20.926 1.00 92.81 100 LYS A CA 1
ATOM 809 C C . LYS A 1 100 ? 8.621 6.737 -19.852 1.00 92.81 100 LYS A C 1
ATOM 811 O O . LYS A 1 100 ? 7.638 6.847 -19.116 1.00 92.81 100 LYS A O 1
ATOM 816 N N . ALA A 1 101 ? 9.474 5.719 -19.739 1.00 88.44 101 ALA A N 1
ATOM 817 C CA . ALA A 1 101 ? 9.362 4.709 -18.690 1.00 88.44 101 ALA A CA 1
ATOM 818 C C . ALA A 1 101 ? 9.520 5.334 -17.294 1.00 88.44 101 ALA A C 1
ATOM 820 O O . ALA A 1 101 ? 8.740 5.036 -16.389 1.00 88.44 101 ALA A O 1
ATOM 821 N N . GLN A 1 102 ? 10.479 6.247 -17.133 1.00 88.12 102 GLN A N 1
ATOM 822 C CA . GLN A 1 102 ? 10.738 6.923 -15.866 1.00 88.12 102 GLN A CA 1
ATOM 823 C C . GLN A 1 102 ? 9.623 7.905 -15.481 1.00 88.12 102 GLN A C 1
ATOM 825 O O . GLN A 1 102 ? 9.225 7.948 -14.318 1.00 88.12 102 GLN A O 1
ATOM 830 N N . GLU A 1 103 ? 9.065 8.640 -16.441 1.00 87.44 103 GLU A N 1
ATOM 831 C CA . GLU A 1 103 ? 7.888 9.490 -16.237 1.00 87.44 103 GLU A CA 1
ATOM 832 C C . GLU A 1 103 ? 6.663 8.668 -15.829 1.00 87.44 103 GLU A C 1
ATOM 834 O O . GLU A 1 103 ? 5.963 9.028 -14.883 1.00 87.44 103 GLU A O 1
ATOM 839 N N . THR A 1 104 ? 6.429 7.532 -16.494 1.00 85.50 104 THR A N 1
ATOM 840 C CA . THR A 1 104 ? 5.316 6.628 -16.166 1.00 85.50 104 THR A CA 1
ATOM 841 C C . THR A 1 104 ? 5.456 6.098 -14.738 1.00 85.50 104 THR A C 1
ATOM 843 O O . THR A 1 104 ? 4.525 6.216 -13.944 1.00 85.50 104 THR A O 1
ATOM 846 N N . PHE A 1 105 ? 6.648 5.616 -14.373 1.00 85.44 105 PHE A N 1
ATOM 847 C CA . PHE A 1 105 ? 6.942 5.134 -13.022 1.00 85.44 105 PHE A CA 1
ATOM 848 C C . PHE A 1 105 ? 6.815 6.234 -11.955 1.00 85.44 105 PHE A C 1
ATOM 850 O O . PHE A 1 105 ? 6.264 6.004 -10.875 1.00 85.44 105 PHE A O 1
ATOM 857 N N . SER A 1 106 ? 7.299 7.445 -12.248 1.00 84.12 106 SER A N 1
ATOM 858 C CA . SER A 1 106 ? 7.180 8.604 -11.357 1.00 84.12 106 SER A CA 1
ATOM 859 C C . SER A 1 106 ? 5.712 8.957 -11.108 1.00 84.12 106 SER A C 1
ATOM 861 O O . SER A 1 106 ? 5.282 9.059 -9.960 1.00 84.12 106 SER A O 1
ATOM 863 N N . ASN A 1 107 ? 4.913 9.038 -12.175 1.00 87.69 107 ASN A N 1
ATOM 864 C CA . ASN A 1 107 ? 3.485 9.336 -12.091 1.00 87.69 107 ASN A CA 1
ATOM 865 C C . ASN A 1 107 ? 2.719 8.268 -11.300 1.00 87.69 107 ASN A C 1
ATOM 867 O O . ASN A 1 107 ? 1.877 8.603 -10.465 1.00 87.69 107 ASN A O 1
ATOM 871 N N . GLU A 1 108 ? 3.026 6.987 -11.515 1.00 89.44 108 GLU A N 1
ATOM 872 C CA . GLU A 1 108 ? 2.456 5.884 -10.736 1.00 89.44 108 GLU A CA 1
ATOM 873 C C . GLU A 1 108 ? 2.834 5.976 -9.254 1.00 89.44 108 GLU A C 1
ATOM 875 O O . GLU A 1 108 ? 1.967 5.844 -8.388 1.00 89.44 108 GLU A O 1
ATOM 880 N N . THR A 1 109 ? 4.097 6.284 -8.951 1.00 89.56 109 THR A N 1
ATOM 881 C CA . THR A 1 109 ? 4.585 6.453 -7.575 1.00 89.56 109 THR A CA 1
ATOM 882 C C . THR A 1 109 ? 3.888 7.619 -6.873 1.00 89.56 109 THR A C 1
ATOM 884 O O . THR A 1 109 ? 3.458 7.488 -5.721 1.00 89.56 109 THR A O 1
ATOM 887 N N . THR A 1 110 ? 3.724 8.755 -7.556 1.00 91.88 110 THR A N 1
ATOM 888 C CA . THR A 1 110 ? 2.992 9.915 -7.029 1.00 91.88 110 THR A CA 1
ATOM 889 C C . THR A 1 110 ? 1.525 9.578 -6.792 1.00 91.88 110 THR A C 1
ATOM 891 O O . THR A 1 110 ? 1.003 9.860 -5.712 1.00 91.88 110 THR A O 1
ATOM 894 N N . ARG A 1 111 ? 0.868 8.919 -7.752 1.00 93.19 111 ARG A N 1
ATOM 895 C CA . ARG A 1 111 ? -0.534 8.503 -7.632 1.00 93.19 111 ARG A CA 1
ATOM 896 C C . ARG A 1 111 ? -0.737 7.530 -6.472 1.00 93.19 111 ARG A C 1
ATOM 898 O O . ARG A 1 111 ? -1.686 7.689 -5.706 1.00 93.19 111 ARG A O 1
ATOM 905 N N . PHE A 1 112 ? 0.154 6.552 -6.314 1.00 91.94 112 PHE A N 1
ATOM 906 C CA . PHE A 1 112 ? 0.109 5.619 -5.192 1.00 91.94 112 PHE A CA 1
ATOM 907 C C . PHE A 1 112 ? 0.327 6.335 -3.858 1.00 91.94 112 PHE A C 1
ATOM 909 O O . PHE A 1 112 ? -0.423 6.103 -2.917 1.00 91.94 112 PHE A O 1
ATOM 916 N N . SER A 1 113 ? 1.307 7.238 -3.779 1.00 93.12 113 SER A N 1
ATOM 917 C CA . SER A 1 113 ? 1.588 8.003 -2.557 1.00 93.12 113 SER A CA 1
ATOM 918 C C . SER A 1 113 ? 0.392 8.855 -2.129 1.00 93.12 113 SER A C 1
ATOM 920 O O . SER A 1 113 ? 0.064 8.899 -0.944 1.00 93.12 113 SER A O 1
ATOM 922 N N . GLN A 1 114 ? -0.293 9.485 -3.088 1.00 94.25 114 GLN A N 1
ATOM 923 C CA . GLN A 1 114 ? -1.530 10.230 -2.845 1.00 94.25 114 GLN A CA 1
ATOM 924 C C . GLN A 1 114 ? -2.652 9.310 -2.358 1.00 94.25 114 GLN A C 1
ATOM 926 O O . GLN A 1 114 ? -3.225 9.563 -1.302 1.00 94.25 114 GLN A O 1
ATOM 931 N N . PHE A 1 115 ? -2.910 8.205 -3.068 1.00 94.81 115 PHE A N 1
ATOM 932 C CA . PHE A 1 115 ? -3.897 7.206 -2.655 1.00 94.81 115 PHE A CA 1
ATOM 933 C C . PHE A 1 115 ? -3.624 6.700 -1.233 1.00 94.81 115 PHE A C 1
ATOM 935 O O . PHE A 1 115 ? -4.512 6.715 -0.386 1.00 94.81 115 PHE A O 1
ATOM 942 N N . PHE A 1 116 ? -2.388 6.293 -0.946 1.00 94.50 116 PHE A N 1
ATOM 943 C CA . PHE A 1 116 ? -2.002 5.774 0.360 1.00 94.50 116 PHE A CA 1
ATOM 944 C C . PHE A 1 116 ? -2.179 6.828 1.458 1.00 94.50 116 PHE A C 1
ATOM 946 O O . PHE A 1 116 ? -2.749 6.536 2.510 1.00 94.50 116 PHE A O 1
ATOM 953 N N . GLY A 1 117 ? -1.744 8.065 1.202 1.00 94.12 117 GLY A N 1
ATOM 954 C CA . GLY A 1 117 ? -1.922 9.190 2.119 1.00 94.12 117 GLY A CA 1
ATOM 955 C C . GLY A 1 117 ? -3.393 9.463 2.435 1.00 94.12 117 GLY A C 1
ATOM 956 O O . GLY A 1 117 ? -3.752 9.598 3.608 1.00 94.12 117 GLY A O 1
ATOM 957 N N . ASP A 1 118 ? -4.252 9.467 1.415 1.00 95.00 118 ASP A N 1
ATOM 958 C CA . ASP A 1 118 ? -5.696 9.657 1.565 1.00 95.00 118 ASP A CA 1
ATOM 959 C C . ASP A 1 118 ? -6.330 8.548 2.409 1.00 95.00 118 ASP A C 1
ATOM 961 O O . ASP A 1 118 ? -7.128 8.832 3.308 1.00 95.00 118 ASP A O 1
ATOM 965 N N . GLN A 1 119 ? -5.953 7.290 2.169 1.00 95.50 119 GLN A N 1
ATOM 966 C CA . GLN A 1 119 ? -6.474 6.160 2.936 1.00 95.50 119 GLN A CA 1
ATOM 967 C C . GLN A 1 119 ? -6.031 6.207 4.398 1.00 95.50 119 GLN A C 1
ATOM 969 O O . GLN A 1 119 ? -6.846 6.026 5.303 1.00 95.50 119 GLN A O 1
ATOM 974 N N . VAL A 1 120 ? -4.765 6.541 4.665 1.00 94.56 120 VAL A N 1
ATOM 975 C CA . VAL A 1 120 ? -4.287 6.750 6.037 1.00 94.56 120 VAL A CA 1
ATOM 976 C C . VAL A 1 120 ? -5.051 7.898 6.704 1.00 94.56 120 VAL A C 1
ATOM 978 O O . VAL A 1 120 ? -5.491 7.767 7.847 1.00 94.56 120 VAL A O 1
ATOM 981 N N . ALA A 1 121 ? -5.279 9.016 6.012 1.00 94.00 121 ALA A N 1
ATOM 982 C CA . ALA A 1 121 ? -6.021 10.146 6.566 1.00 94.00 121 ALA A CA 1
ATOM 983 C C . ALA A 1 121 ? -7.471 9.778 6.931 1.00 94.00 121 ALA A C 1
ATOM 985 O O . ALA A 1 121 ? -7.936 10.148 8.014 1.00 94.00 121 ALA A O 1
ATOM 986 N N . ARG A 1 122 ? -8.165 9.010 6.083 1.00 95.44 122 ARG A N 1
ATOM 987 C CA . ARG A 1 122 ? -9.525 8.504 6.345 1.00 95.44 122 ARG A CA 1
ATOM 988 C C . ARG A 1 122 ? -9.547 7.546 7.527 1.00 95.44 122 ARG A C 1
ATOM 990 O O . ARG A 1 122 ? -10.240 7.797 8.509 1.00 95.44 122 ARG A O 1
ATOM 997 N N . MET A 1 123 ? -8.713 6.510 7.470 1.00 95.62 123 MET A N 1
ATOM 998 C CA . MET A 1 123 ? -8.585 5.485 8.505 1.00 95.62 123 MET A CA 1
ATOM 999 C C . MET A 1 123 ? -8.361 6.075 9.893 1.00 95.62 123 MET A C 1
ATOM 1001 O O . MET A 1 123 ? -9.062 5.755 10.849 1.00 95.62 123 MET A O 1
ATOM 1005 N N . THR A 1 124 ? -7.380 6.966 10.000 1.00 94.31 124 THR A N 1
ATOM 1006 C CA . THR A 1 124 ? -7.010 7.566 11.282 1.00 94.31 124 THR A CA 1
ATOM 1007 C C . THR A 1 124 ? -8.110 8.474 11.823 1.00 94.31 124 THR A C 1
ATOM 1009 O O . THR A 1 124 ? -8.298 8.536 13.035 1.00 94.31 124 THR A O 1
ATOM 1012 N N . SER A 1 125 ? -8.869 9.132 10.942 1.00 94.12 125 SER A N 1
ATOM 1013 C CA . SER A 1 125 ? -10.039 9.929 11.325 1.00 94.12 125 SER A CA 1
ATOM 1014 C C . SER A 1 125 ? -11.177 9.051 11.855 1.00 94.12 125 SER A C 1
ATOM 1016 O O . SER A 1 125 ? -11.752 9.387 12.888 1.00 94.12 125 SER A O 1
ATOM 1018 N N . ILE A 1 126 ? -11.446 7.903 11.216 1.00 95.06 126 ILE A N 1
ATOM 1019 C CA . ILE A 1 126 ? -12.436 6.916 11.686 1.00 95.06 126 ILE A CA 1
ATOM 1020 C C . ILE A 1 126 ? -12.059 6.411 13.081 1.00 95.06 126 ILE A C 1
ATOM 1022 O O . ILE A 1 126 ? -12.864 6.494 14.005 1.00 95.06 126 ILE A O 1
ATOM 1026 N N . LEU A 1 127 ? -10.816 5.951 13.263 1.00 94.19 127 LEU A N 1
ATOM 1027 C CA . LEU A 1 127 ? -10.351 5.432 14.554 1.00 94.19 127 LEU A CA 1
ATOM 1028 C C . LEU A 1 127 ? -10.361 6.497 15.654 1.00 94.19 127 LEU A C 1
ATOM 1030 O O . LEU A 1 127 ? -10.713 6.198 16.794 1.00 94.19 127 LEU A O 1
ATOM 1034 N N . TYR A 1 128 ? -9.998 7.737 15.321 1.00 91.56 128 TYR A N 1
ATOM 1035 C CA . TYR A 1 128 ? -10.066 8.850 16.262 1.00 91.56 128 TYR A CA 1
ATOM 1036 C C . TYR A 1 128 ? -11.503 9.126 16.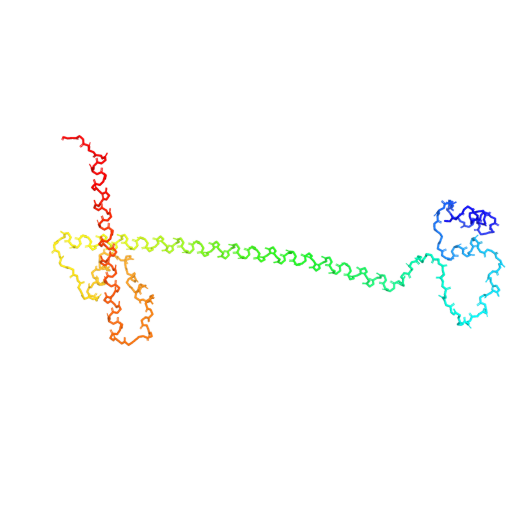712 1.00 91.56 128 TYR A C 1
ATOM 1038 O O . TYR A 1 128 ? -11.746 9.266 17.909 1.00 91.56 128 TYR A O 1
ATOM 1046 N N . GLN A 1 129 ? -12.451 9.181 15.774 1.00 92.12 129 GLN A N 1
ATOM 1047 C CA . GLN A 1 129 ? -13.855 9.427 16.089 1.00 92.12 129 GLN A CA 1
ATOM 1048 C C . GLN A 1 129 ? -14.449 8.283 16.921 1.00 92.12 129 GLN A C 1
ATOM 1050 O O . GLN A 1 129 ? -15.040 8.537 17.969 1.00 92.12 129 GLN A O 1
ATOM 1055 N N . TYR A 1 130 ? -14.185 7.037 16.526 1.00 92.75 130 TYR A N 1
ATOM 1056 C CA . TYR A 1 130 ? -14.612 5.847 17.259 1.00 92.75 130 TYR A CA 1
ATOM 1057 C C . TYR A 1 130 ? -14.106 5.849 18.712 1.00 92.75 130 TYR A C 1
ATOM 1059 O O . TYR A 1 130 ? -14.870 5.582 19.637 1.00 92.75 130 TYR A O 1
ATOM 1067 N N . GLN A 1 131 ? -12.840 6.219 18.939 1.00 90.00 131 GLN A N 1
ATOM 1068 C CA . GLN A 1 131 ? -12.279 6.340 20.289 1.00 90.00 131 GLN A CA 1
ATOM 1069 C C . GLN A 1 131 ? -12.856 7.536 21.063 1.00 90.00 131 GLN A C 1
ATOM 1071 O O . GLN A 1 131 ? -13.080 7.444 22.269 1.00 90.00 131 GLN A O 1
ATOM 1076 N N . LYS A 1 132 ? -13.098 8.669 20.391 1.00 88.88 132 LYS A N 1
ATOM 1077 C CA . LYS A 1 132 ? -13.676 9.877 21.001 1.00 88.88 132 LYS A CA 1
ATOM 1078 C C . LYS A 1 132 ? -15.094 9.637 21.528 1.00 88.88 132 LYS A C 1
ATOM 1080 O O . LYS A 1 132 ? -15.483 10.255 22.513 1.00 88.88 132 LYS A O 1
ATOM 1085 N N . GLU A 1 133 ? -15.834 8.723 20.910 1.00 92.75 133 GLU A N 1
ATOM 1086 C CA . GLU A 1 133 ? -17.152 8.258 21.363 1.00 92.75 133 GLU A CA 1
ATOM 1087 C C . GLU A 1 133 ? -17.088 7.339 22.599 1.00 92.75 133 GLU A C 1
ATOM 1089 O O . GLU A 1 133 ? -18.121 6.909 23.101 1.00 92.75 133 GLU A O 1
ATOM 1094 N N . GLY A 1 134 ? -15.890 7.059 23.127 1.00 88.88 134 GLY A N 1
ATOM 1095 C CA . GLY A 1 134 ? -15.687 6.239 24.324 1.00 88.88 134 GLY A CA 1
ATOM 1096 C C . GLY A 1 134 ? -15.570 4.741 24.042 1.00 88.88 134 GLY A C 1
ATOM 1097 O O . GLY A 1 134 ? -15.480 3.952 24.983 1.00 88.88 134 GLY A O 1
ATOM 1098 N N . ASN A 1 135 ? -15.542 4.333 22.770 1.00 92.31 135 ASN A N 1
ATOM 1099 C CA . ASN A 1 135 ? -15.414 2.927 22.410 1.00 92.31 135 ASN A CA 1
ATOM 1100 C C . ASN A 1 135 ? -13.993 2.400 22.665 1.00 92.31 135 ASN A C 1
ATOM 1102 O O . ASN A 1 135 ? -12.989 3.085 22.443 1.00 92.31 135 ASN A O 1
ATOM 1106 N N . LEU A 1 136 ? -13.906 1.138 23.092 1.00 91.19 136 LEU A N 1
ATOM 1107 C CA . LEU A 1 136 ? -12.633 0.444 23.277 1.00 91.19 136 LEU A CA 1
ATOM 1108 C C . LEU A 1 136 ? -12.041 -0.009 21.932 1.00 91.19 136 LEU A C 1
ATOM 1110 O O . LEU A 1 136 ? -12.800 -0.372 21.029 1.00 91.19 136 LEU A O 1
ATOM 1114 N N . PRO A 1 137 ? -10.700 -0.061 21.796 1.00 91.19 137 PRO A N 1
ATOM 1115 C CA . PRO A 1 137 ? -10.051 -0.613 20.611 1.00 91.19 137 PRO A CA 1
ATOM 1116 C C . PRO A 1 137 ? -10.515 -2.043 20.298 1.00 91.19 137 PRO A C 1
ATOM 1118 O O . PRO A 1 137 ? -10.683 -2.872 21.194 1.00 91.19 137 PRO A O 1
ATOM 1121 N N . ILE A 1 138 ? -10.689 -2.337 19.010 1.00 93.56 138 ILE A N 1
ATOM 1122 C CA . ILE A 1 138 ? -11.077 -3.655 18.512 1.00 93.56 138 ILE A CA 1
ATOM 1123 C C . ILE A 1 138 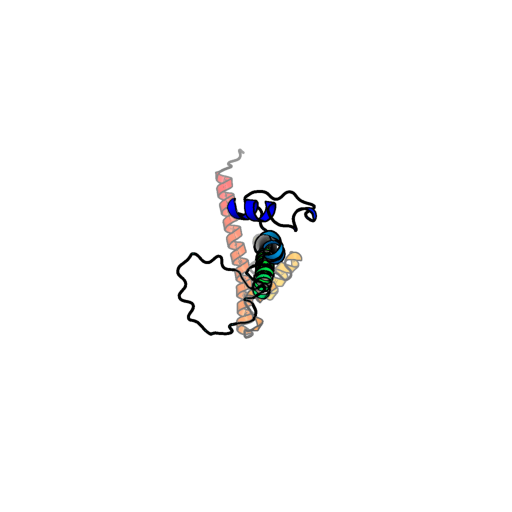? -9.807 -4.463 18.251 1.00 93.56 138 ILE A C 1
ATOM 1125 O O . ILE A 1 138 ? -8.937 -4.038 17.496 1.00 93.56 138 ILE A O 1
ATOM 1129 N N . PHE A 1 139 ? -9.718 -5.647 18.858 1.00 92.25 139 PHE A N 1
ATOM 1130 C CA . PHE A 1 139 ? -8.572 -6.554 18.705 1.00 92.25 139 PHE A CA 1
ATOM 1131 C C . PHE A 1 139 ? -8.867 -7.796 17.852 1.00 92.25 139 PHE A C 1
ATOM 1133 O O . PHE A 1 139 ? -7.986 -8.633 17.649 1.00 92.25 139 PHE A O 1
ATOM 1140 N N . ASP A 1 140 ? -10.093 -7.915 17.343 1.00 94.94 140 ASP A N 1
ATOM 1141 C CA . ASP A 1 140 ? -10.463 -8.930 16.363 1.00 94.94 140 ASP A CA 1
ATOM 1142 C C . ASP A 1 140 ? -10.344 -8.349 14.941 1.00 94.94 140 ASP A C 1
ATOM 1144 O O . ASP A 1 140 ? -11.057 -7.393 14.625 1.00 94.94 140 ASP A O 1
ATOM 1148 N N . PRO A 1 141 ? -9.473 -8.893 14.068 1.00 93.50 141 PRO A N 1
ATOM 1149 C CA . PRO A 1 141 ? -9.255 -8.324 12.740 1.00 93.50 141 PRO A CA 1
ATOM 1150 C C . PRO A 1 141 ? -10.491 -8.328 11.838 1.00 93.50 141 PRO A C 1
ATOM 1152 O O . PRO A 1 141 ? -10.586 -7.474 10.965 1.00 93.50 141 PRO A O 1
ATOM 1155 N N . ILE A 1 142 ? -11.421 -9.272 12.018 1.00 95.06 142 ILE A N 1
ATOM 1156 C CA . ILE A 1 142 ? -12.627 -9.359 11.184 1.00 95.06 142 ILE A CA 1
ATOM 1157 C C . ILE A 1 142 ? -13.561 -8.207 11.553 1.00 95.06 142 ILE A C 1
ATOM 1159 O O . ILE A 1 142 ? -13.877 -7.380 10.702 1.00 95.06 142 ILE A O 1
ATOM 1163 N N . LYS A 1 143 ? -13.883 -8.070 12.844 1.00 96.31 143 LYS A N 1
ATOM 1164 C CA . LYS A 1 143 ? -14.698 -6.956 13.356 1.00 96.31 143 LYS A CA 1
ATOM 1165 C C . LYS A 1 143 ? -14.067 -5.593 13.084 1.00 96.31 143 LYS A C 1
ATOM 1167 O O . LYS A 1 143 ? -14.772 -4.613 12.868 1.00 96.31 143 LYS A O 1
ATOM 1172 N N . PHE A 1 144 ? 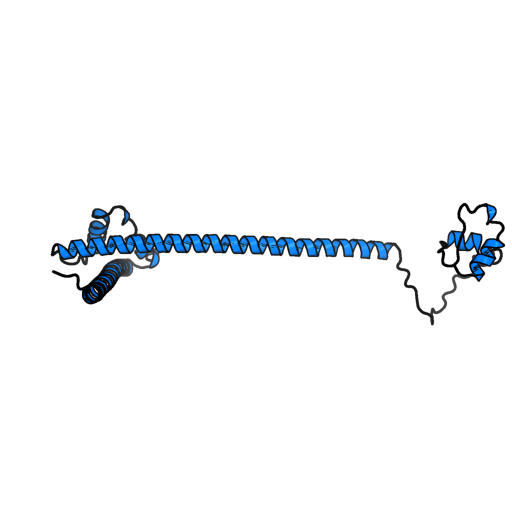-12.736 -5.517 13.119 1.00 95.94 144 PHE A N 1
ATOM 1173 C CA . PHE A 1 144 ? -12.012 -4.289 12.815 1.00 95.94 144 PHE A CA 1
ATOM 1174 C C . PHE A 1 144 ? -12.239 -3.847 11.365 1.00 95.94 144 PHE A C 1
ATOM 1176 O O . PHE A 1 144 ? -12.557 -2.684 11.128 1.00 95.94 144 PHE A O 1
ATOM 1183 N N . VAL A 1 145 ? -12.098 -4.764 10.403 1.00 96.25 145 VAL A N 1
ATOM 1184 C CA . VAL A 1 145 ? -12.331 -4.466 8.982 1.00 96.25 145 VAL A CA 1
ATOM 1185 C C . VAL A 1 145 ? -13.789 -4.087 8.747 1.00 96.25 145 VAL A C 1
ATOM 1187 O O . VAL A 1 145 ? -14.044 -3.060 8.125 1.00 96.25 145 VAL A O 1
ATOM 1190 N N . GLU A 1 146 ? -14.730 -4.842 9.319 1.00 95.81 146 GLU A N 1
ATOM 1191 C CA . GLU A 1 146 ? -16.163 -4.538 9.234 1.00 95.81 146 GLU A CA 1
ATOM 1192 C C . GLU A 1 146 ? -16.477 -3.118 9.727 1.00 95.81 146 GLU A C 1
ATOM 1194 O O . GLU A 1 146 ? -17.178 -2.376 9.040 1.00 95.81 146 GLU A O 1
ATOM 1199 N N . LEU A 1 147 ? -15.908 -2.698 10.866 1.00 95.50 147 LEU A N 1
ATOM 1200 C CA . LEU A 1 147 ? -16.059 -1.330 11.369 1.00 95.50 147 LEU A CA 1
ATOM 1201 C C . LEU A 1 147 ? -15.545 -0.309 10.347 1.00 95.50 147 LEU A C 1
ATOM 1203 O O . LEU A 1 147 ? -16.290 0.585 9.947 1.00 95.50 147 LEU A O 1
ATOM 1207 N N . ILE A 1 148 ? -14.284 -0.434 9.927 1.00 96.12 148 ILE A N 1
ATOM 1208 C CA . ILE A 1 148 ? -13.637 0.546 9.047 1.00 96.12 148 ILE A CA 1
ATOM 1209 C C . ILE A 1 148 ? -14.393 0.686 7.719 1.00 96.12 148 ILE A C 1
ATOM 1211 O O . ILE A 1 148 ? -14.660 1.808 7.283 1.00 96.12 148 ILE A O 1
ATOM 1215 N N . GLU A 1 149 ? -14.768 -0.431 7.095 1.00 95.38 149 GLU A N 1
ATOM 1216 C CA . GLU A 1 149 ? -15.467 -0.437 5.807 1.00 95.38 149 GLU A CA 1
ATOM 1217 C C . GLU A 1 149 ? -16.929 0.015 5.917 1.00 95.38 149 GLU A C 1
ATOM 1219 O O . GLU A 1 149 ? -17.463 0.588 4.965 1.00 95.38 149 GLU A O 1
ATOM 1224 N N . SER A 1 150 ? -17.576 -0.197 7.071 1.00 94.75 150 SER A N 1
ATOM 1225 C CA . SER A 1 150 ? -18.925 0.326 7.329 1.00 94.75 150 SER A CA 1
ATOM 1226 C C . SER A 1 150 ? -18.945 1.850 7.493 1.00 94.75 150 SER A C 1
ATOM 1228 O O . SER A 1 150 ? -19.934 2.489 7.135 1.00 94.75 150 SER A O 1
ATOM 1230 N N . CYS A 1 151 ? -17.855 2.443 7.994 1.00 94.25 151 CYS A N 1
ATOM 1231 C CA . CYS A 1 151 ? -17.740 3.887 8.186 1.00 94.25 151 CYS A CA 1
ATOM 1232 C C . CYS A 1 151 ? -17.432 4.650 6.888 1.00 94.25 151 CYS A C 1
ATOM 1234 O O . CYS A 1 151 ? -17.949 5.750 6.697 1.00 94.25 151 CYS A O 1
ATOM 1236 N N . ASP A 1 152 ? -16.586 4.111 6.006 1.00 93.75 152 ASP A N 1
ATOM 1237 C CA . ASP A 1 152 ? -16.280 4.727 4.709 1.00 93.75 152 ASP A CA 1
ATOM 1238 C C . ASP A 1 152 ? -16.041 3.644 3.647 1.00 93.75 152 ASP A C 1
ATOM 1240 O O . ASP A 1 152 ? -15.074 2.884 3.704 1.00 93.75 152 ASP A O 1
ATOM 1244 N N . ILE A 1 153 ? -16.903 3.620 2.624 1.00 92.38 153 ILE A N 1
ATOM 1245 C CA . ILE A 1 153 ? -16.832 2.661 1.514 1.00 92.38 153 ILE A CA 1
ATOM 1246 C C . ILE A 1 153 ? -15.506 2.731 0.748 1.00 92.38 153 ILE A C 1
ATOM 1248 O O . ILE A 1 153 ? -15.086 1.738 0.158 1.00 92.38 153 ILE A O 1
ATOM 1252 N N . LYS A 1 154 ? -14.820 3.882 0.764 1.00 92.38 154 LYS A N 1
ATOM 1253 C CA . LYS A 1 154 ? -13.511 4.049 0.119 1.00 92.38 154 LYS A CA 1
ATOM 1254 C C . LYS A 1 154 ? -12.397 3.300 0.845 1.00 92.38 154 LYS A C 1
ATOM 1256 O O . LYS A 1 154 ? -11.332 3.129 0.263 1.00 92.38 154 LYS A O 1
ATOM 1261 N N . MET A 1 155 ? -12.642 2.848 2.074 1.00 94.62 155 MET A N 1
ATOM 1262 C CA . MET A 1 155 ? -11.702 2.044 2.856 1.00 94.62 155 MET A CA 1
ATOM 1263 C C . MET A 1 155 ? -11.738 0.567 2.493 1.00 94.62 155 MET A C 1
ATOM 1265 O O . MET A 1 155 ? -10.861 -0.178 2.937 1.00 94.62 155 MET A O 1
ATOM 1269 N N . ARG A 1 156 ? -12.729 0.150 1.694 1.00 93.69 156 ARG A N 1
ATOM 1270 C CA . ARG A 1 156 ? -12.815 -1.222 1.213 1.00 93.69 156 ARG A CA 1
ATOM 1271 C C . ARG A 1 156 ? -11.512 -1.605 0.526 1.00 93.69 156 ARG A C 1
ATOM 1273 O O . ARG A 1 15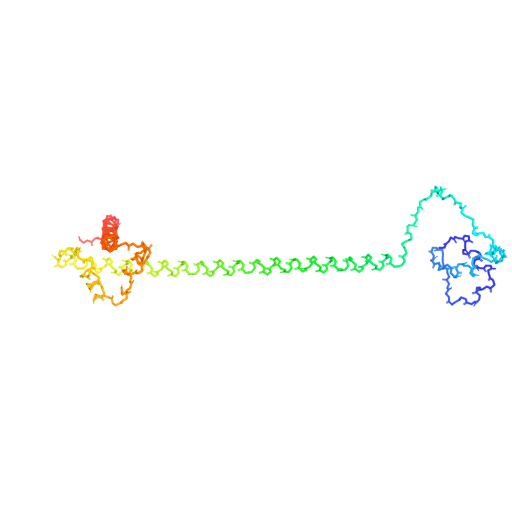6 ? -10.922 -0.796 -0.187 1.00 93.69 156 ARG A O 1
ATOM 1280 N N . GLU A 1 157 ? -11.057 -2.826 0.781 1.00 92.81 157 GLU A N 1
ATOM 1281 C CA . GLU A 1 157 ? -9.820 -3.399 0.231 1.00 92.81 157 GLU A CA 1
ATOM 1282 C C . GLU A 1 157 ? -8.515 -2.777 0.759 1.00 92.81 157 GLU A C 1
ATOM 1284 O O . GLU A 1 157 ? -7.460 -3.386 0.598 1.00 92.81 157 GLU A O 1
ATOM 1289 N N . PHE A 1 158 ? -8.519 -1.622 1.442 1.00 95.75 158 PHE A N 1
ATOM 1290 C CA . PHE A 1 158 ? -7.269 -1.026 1.942 1.00 95.75 158 PHE A CA 1
ATOM 1291 C C . PHE A 1 158 ? -6.572 -1.927 2.974 1.00 95.75 158 PHE A C 1
ATOM 1293 O O . PHE A 1 158 ? -5.340 -2.021 3.006 1.00 95.75 158 PHE A O 1
ATOM 1300 N N . PHE A 1 159 ? -7.348 -2.638 3.796 1.00 96.69 159 PHE A N 1
ATOM 1301 C CA . PHE A 1 159 ? -6.804 -3.650 4.701 1.00 96.69 159 PHE A CA 1
ATOM 1302 C C . PHE A 1 159 ? -6.187 -4.811 3.924 1.00 96.69 159 PHE A C 1
ATOM 1304 O O . PHE A 1 159 ? -5.075 -5.240 4.235 1.00 96.69 159 PHE A O 1
ATOM 1311 N N . ASP A 1 160 ? -6.878 -5.282 2.887 1.00 95.56 160 ASP A N 1
ATOM 1312 C CA . ASP A 1 160 ? -6.419 -6.393 2.064 1.00 95.56 160 ASP A CA 1
ATOM 1313 C C . ASP A 1 160 ? -5.161 -6.038 1.275 1.00 95.56 160 ASP A C 1
ATOM 1315 O O . ASP A 1 160 ? -4.252 -6.858 1.222 1.00 95.56 160 ASP A O 1
ATOM 1319 N N . ILE A 1 161 ? -5.028 -4.814 0.758 1.00 95.12 161 ILE A N 1
ATOM 1320 C CA . ILE A 1 161 ? -3.797 -4.332 0.107 1.00 95.12 161 ILE A CA 1
ATOM 1321 C C . ILE A 1 161 ? -2.595 -4.498 1.049 1.00 95.12 161 ILE A C 1
ATOM 1323 O O . ILE A 1 161 ? -1.579 -5.086 0.673 1.00 95.12 161 ILE A O 1
ATOM 1327 N N . LEU A 1 162 ? -2.727 -4.035 2.297 1.00 95.50 162 LEU A N 1
ATOM 1328 C CA . LEU A 1 162 ? -1.673 -4.141 3.311 1.00 95.50 162 LEU A CA 1
ATOM 1329 C C . LEU A 1 162 ? -1.448 -5.578 3.792 1.00 95.50 162 LEU A C 1
ATOM 1331 O O . LEU A 1 162 ? -0.332 -5.960 4.144 1.00 95.50 162 LEU A O 1
ATOM 1335 N N . PHE A 1 163 ? -2.492 -6.400 3.809 1.00 96.19 163 PHE A N 1
ATOM 1336 C CA . PHE A 1 163 ? -2.366 -7.814 4.129 1.00 96.19 163 PHE A CA 1
ATOM 1337 C C . PHE A 1 163 ? -1.646 -8.584 3.017 1.00 96.19 163 PHE A C 1
ATOM 1339 O O . PHE A 1 163 ? -0.740 -9.365 3.312 1.00 96.19 163 PHE A O 1
ATOM 1346 N N . GLN A 1 164 ? -1.981 -8.335 1.749 1.00 96.12 164 GLN A N 1
ATOM 1347 C CA . GLN A 1 164 ? -1.351 -8.973 0.594 1.00 96.12 164 GLN A CA 1
ATOM 1348 C C . GLN A 1 164 ? 0.115 -8.567 0.438 1.00 96.12 164 GLN A C 1
ATOM 1350 O O . GLN A 1 164 ? 0.939 -9.423 0.114 1.00 96.12 164 GLN A O 1
ATOM 1355 N N . SER A 1 165 ? 0.488 -7.326 0.773 1.00 92.94 165 SER A N 1
ATOM 1356 C CA . SER A 1 165 ? 1.896 -6.897 0.752 1.00 92.94 165 SER A CA 1
ATOM 1357 C C . SER A 1 165 ? 2.792 -7.672 1.730 1.00 92.94 165 SER A C 1
ATOM 1359 O O . SER A 1 165 ? 4.014 -7.643 1.605 1.00 92.94 165 SER A O 1
ATOM 1361 N N . MET A 1 166 ? 2.209 -8.400 2.689 1.00 92.50 166 MET A N 1
ATOM 1362 C CA . MET A 1 166 ? 2.930 -9.274 3.624 1.00 92.50 166 MET A CA 1
ATOM 1363 C C . MET A 1 166 ? 3.135 -10.706 3.087 1.00 92.50 166 MET A C 1
ATOM 1365 O O . MET A 1 166 ? 3.636 -11.566 3.816 1.00 92.50 166 MET A O 1
ATOM 1369 N N . ASN A 1 167 ? 2.760 -10.976 1.830 1.00 92.31 167 ASN A N 1
ATOM 1370 C CA . ASN A 1 167 ? 2.850 -12.276 1.153 1.00 92.31 167 ASN A CA 1
ATOM 1371 C C . ASN A 1 167 ? 2.176 -13.437 1.926 1.00 92.31 167 ASN A C 1
ATOM 1373 O O . ASN A 1 167 ? 2.828 -14.439 2.249 1.00 92.31 167 ASN A O 1
ATOM 1377 N N . PRO A 1 168 ? 0.871 -13.333 2.251 1.00 90.31 168 PRO A N 1
ATOM 1378 C CA . PRO A 1 168 ? 0.181 -14.280 3.129 1.00 90.31 168 PRO A CA 1
ATOM 1379 C C . PRO A 1 168 ? -0.086 -15.643 2.472 1.00 90.31 168 PRO A C 1
ATOM 1381 O O . PRO A 1 168 ? -0.176 -16.652 3.174 1.00 90.31 168 PRO A O 1
ATOM 1384 N N . THR A 1 169 ? -0.177 -15.695 1.140 1.00 90.38 169 THR A N 1
ATOM 1385 C CA . THR A 1 169 ? -0.495 -16.902 0.351 1.00 90.38 169 THR A CA 1
ATOM 1386 C C . THR A 1 169 ? 0.525 -18.025 0.524 1.00 90.38 169 THR A C 1
ATOM 1388 O O . THR A 1 169 ? 0.172 -19.196 0.450 1.00 90.38 169 THR A O 1
ATOM 1391 N N . GLN A 1 170 ? 1.777 -17.685 0.830 1.00 89.38 170 GLN A N 1
ATOM 1392 C CA . GLN A 1 170 ? 2.860 -18.648 1.054 1.00 89.38 170 GLN A CA 1
ATOM 1393 C C . GLN A 1 170 ? 2.961 -19.118 2.516 1.00 89.38 170 GLN A C 1
ATOM 1395 O O . GLN A 1 170 ? 3.912 -19.806 2.886 1.00 89.38 170 GLN A O 1
ATOM 1400 N N . LYS A 1 171 ? 2.042 -18.693 3.392 1.00 91.31 171 LYS A N 1
ATOM 1401 C CA . LYS A 1 171 ? 2.120 -18.919 4.841 1.00 91.31 171 LYS A CA 1
ATOM 1402 C C . LYS A 1 171 ? 1.022 -19.862 5.319 1.00 91.31 171 LYS A C 1
ATOM 1404 O O . LYS A 1 171 ? -0.057 -19.923 4.741 1.00 91.31 171 LYS A O 1
ATOM 1409 N N . ASN A 1 172 ? 1.282 -20.561 6.424 1.00 95.00 172 ASN A N 1
ATOM 1410 C CA . ASN A 1 172 ? 0.271 -21.388 7.080 1.00 95.00 172 ASN A CA 1
ATOM 1411 C C . ASN A 1 172 ? -0.828 -20.525 7.737 1.00 95.00 172 ASN A C 1
ATOM 1413 O O . ASN A 1 172 ? -0.652 -19.326 7.968 1.00 95.00 172 ASN A O 1
ATOM 1417 N N . GLN A 1 173 ? -1.956 -21.146 8.088 1.00 94.50 173 GLN A N 1
ATOM 1418 C CA . GLN A 1 173 ? -3.111 -20.432 8.646 1.00 94.50 173 GLN A CA 1
ATOM 1419 C C . GLN A 1 173 ? -2.803 -19.678 9.949 1.00 94.50 173 GLN A C 1
ATOM 1421 O O . GLN A 1 173 ? -3.321 -18.583 10.161 1.00 94.50 173 GLN A O 1
ATOM 1426 N N . ALA A 1 174 ? -1.966 -20.237 10.830 1.00 94.00 174 ALA A N 1
ATOM 1427 C CA . ALA A 1 174 ? -1.608 -19.583 12.088 1.00 94.00 174 ALA A CA 1
ATOM 1428 C C . ALA A 1 174 ? -0.828 -18.283 11.832 1.00 94.00 174 ALA A C 1
ATOM 1430 O O . ALA A 1 174 ? -1.149 -17.234 12.393 1.00 94.00 174 ALA A O 1
ATOM 1431 N N . THR A 1 175 ? 0.141 -18.323 10.916 1.00 93.44 175 THR A N 1
ATOM 1432 C CA . THR A 1 175 ? 0.886 -17.142 10.476 1.00 93.44 175 THR A CA 1
ATOM 1433 C C . THR A 1 175 ? -0.021 -16.136 9.775 1.00 93.44 175 THR A C 1
ATOM 1435 O O . THR A 1 175 ? 0.095 -14.947 10.046 1.00 93.44 175 THR A O 1
ATOM 1438 N N . GLN A 1 176 ? -0.959 -16.576 8.933 1.00 94.25 176 GLN A N 1
ATOM 1439 C CA . GLN A 1 176 ? -1.918 -15.671 8.291 1.00 94.25 176 GLN A CA 1
ATOM 1440 C C . GLN A 1 176 ? -2.779 -14.916 9.316 1.00 94.25 176 GLN A C 1
ATOM 1442 O O . GLN A 1 176 ? -2.947 -13.704 9.190 1.00 94.25 176 GLN A O 1
ATOM 1447 N N . ARG A 1 177 ? -3.270 -15.587 10.370 1.00 93.75 177 ARG A N 1
ATOM 1448 C CA . ARG A 1 177 ? -4.007 -14.921 11.463 1.00 93.75 177 ARG A CA 1
ATOM 1449 C C . ARG A 1 177 ? -3.146 -13.880 12.178 1.00 93.75 177 ARG A C 1
ATOM 1451 O O . ARG A 1 177 ? -3.596 -12.756 12.385 1.00 93.75 177 ARG A O 1
ATOM 1458 N N . MET A 1 178 ? -1.894 -14.222 12.489 1.00 94.50 178 MET A N 1
ATOM 1459 C CA . MET A 1 178 ? -0.942 -13.277 13.083 1.00 94.50 178 MET A CA 1
ATOM 1460 C C . MET A 1 178 ? -0.667 -12.081 12.156 1.00 94.50 178 MET A C 1
ATOM 1462 O O . MET A 1 178 ? -0.570 -10.951 12.623 1.00 94.50 178 MET A O 1
ATOM 1466 N N . LEU A 1 179 ? -0.551 -12.298 10.843 1.00 95.81 179 LEU A N 1
ATOM 1467 C CA . LEU A 1 179 ? -0.356 -11.217 9.875 1.00 95.81 179 LEU A CA 1
ATOM 1468 C C . LEU A 1 179 ? -1.552 -10.260 9.847 1.00 95.81 179 LEU A C 1
ATOM 1470 O O . LEU A 1 179 ? -1.338 -9.052 9.880 1.00 95.81 179 LEU A O 1
ATOM 1474 N N . LYS A 1 180 ? -2.793 -10.767 9.888 1.00 96.25 180 LYS A N 1
ATOM 1475 C CA . LYS A 1 180 ? -3.989 -9.912 10.005 1.00 96.25 180 LYS A CA 1
ATOM 1476 C C . LYS A 1 180 ? -3.949 -9.048 11.269 1.00 96.25 180 LYS A C 1
ATOM 1478 O O . LYS A 1 180 ? -4.191 -7.847 11.197 1.00 96.25 180 LYS A O 1
ATOM 1483 N N . GLN A 1 181 ? -3.565 -9.625 12.410 1.00 95.56 181 GLN A N 1
ATOM 1484 C CA . GLN A 1 181 ? -3.381 -8.861 13.652 1.00 95.56 181 GLN A CA 1
ATOM 1485 C C . GLN A 1 181 ? -2.288 -7.793 13.524 1.00 95.56 181 GLN A C 1
ATOM 1487 O O . GLN A 1 181 ? -2.462 -6.679 14.010 1.00 95.56 181 GLN A O 1
ATOM 1492 N N . LYS A 1 182 ? -1.174 -8.096 12.846 1.00 95.75 182 LYS A N 1
ATOM 1493 C CA . LYS A 1 182 ? -0.100 -7.121 12.604 1.00 95.75 182 LYS A CA 1
ATOM 1494 C C . LYS A 1 182 ? -0.555 -5.959 11.723 1.00 95.75 182 LYS A C 1
ATOM 1496 O O . LYS A 1 182 ? -0.224 -4.822 12.042 1.00 95.75 182 LYS A O 1
ATOM 1501 N N . VAL A 1 183 ? -1.324 -6.219 10.663 1.00 96.88 183 VAL A N 1
ATOM 1502 C CA . VAL A 1 183 ? -1.893 -5.155 9.814 1.00 96.88 183 VAL A CA 1
ATOM 1503 C C . VAL A 1 183 ? -2.839 -4.274 10.626 1.00 96.88 183 VAL A C 1
ATOM 1505 O O . VAL A 1 183 ? -2.700 -3.057 10.614 1.00 96.88 183 VAL A O 1
ATOM 1508 N N . MET A 1 184 ? -3.736 -4.869 11.412 1.00 96.44 184 MET A N 1
ATOM 1509 C CA . MET A 1 184 ? -4.606 -4.118 12.323 1.00 96.44 184 MET A CA 1
ATOM 1510 C C . MET A 1 184 ? -3.799 -3.268 13.321 1.00 96.44 184 MET A C 1
ATOM 1512 O O . MET A 1 184 ? -4.100 -2.097 13.539 1.00 96.44 184 MET A O 1
ATOM 1516 N N . MET A 1 185 ? -2.725 -3.815 13.896 1.00 95.44 185 MET A N 1
ATOM 1517 C CA . MET A 1 185 ? -1.865 -3.056 14.806 1.00 95.44 185 MET A CA 1
ATOM 1518 C C . MET A 1 185 ? -1.160 -1.890 14.099 1.00 95.44 185 MET A C 1
ATOM 1520 O O . MET A 1 185 ? -1.023 -0.813 14.679 1.00 95.44 185 MET A O 1
ATOM 1524 N N . LEU A 1 186 ? -0.765 -2.066 12.835 1.00 95.88 186 LEU A N 1
ATOM 1525 C CA . LEU A 1 186 ? -0.183 -1.002 12.018 1.00 95.88 186 LEU A CA 1
ATOM 1526 C C . LEU A 1 186 ? -1.165 0.166 11.830 1.00 95.88 186 LEU A C 1
ATOM 1528 O O . LEU A 1 186 ? -0.752 1.322 11.911 1.00 95.88 186 LEU A O 1
ATOM 1532 N N . TYR A 1 187 ? -2.463 -0.107 11.653 1.00 95.38 187 TYR A N 1
ATOM 1533 C CA . TYR A 1 187 ? -3.498 0.936 11.595 1.00 95.38 187 TYR A CA 1
ATOM 1534 C C . TYR A 1 187 ? -3.522 1.765 12.880 1.00 95.38 187 TYR A C 1
ATOM 1536 O O . TYR A 1 187 ? -3.446 2.994 12.829 1.00 95.38 187 TYR A O 1
ATOM 1544 N N . TYR A 1 188 ? -3.550 1.101 14.039 1.00 94.56 188 TYR A N 1
ATOM 1545 C CA . TYR A 1 188 ? -3.509 1.784 15.331 1.00 94.56 188 TYR A CA 1
ATOM 1546 C C . TYR A 1 188 ? -2.226 2.596 15.528 1.00 94.56 188 TYR A C 1
ATOM 1548 O O . TYR A 1 188 ? -2.283 3.713 16.038 1.00 94.56 188 TYR A O 1
ATOM 1556 N N . GLN A 1 189 ? -1.075 2.083 15.090 1.00 92.50 189 GLN A N 1
ATOM 1557 C CA . GLN A 1 189 ? 0.195 2.811 15.149 1.00 92.50 189 GLN A CA 1
ATOM 1558 C C . GLN A 1 189 ? 0.174 4.067 14.274 1.00 92.50 189 GLN A C 1
ATOM 1560 O O . GLN A 1 189 ? 0.545 5.143 14.741 1.00 92.50 189 GLN A O 1
ATOM 1565 N N . MET A 1 190 ? -0.306 3.959 13.033 1.00 93.38 190 MET A N 1
ATOM 1566 C CA . MET A 1 190 ? -0.470 5.102 12.132 1.00 93.38 190 MET A CA 1
ATOM 1567 C C . MET A 1 190 ? -1.429 6.150 12.720 1.00 93.38 190 MET A C 1
ATOM 1569 O O . MET A 1 190 ? -1.126 7.345 12.691 1.00 93.38 190 MET A O 1
ATOM 1573 N N . ALA A 1 191 ? -2.540 5.720 13.327 1.00 91.50 191 ALA A N 1
ATOM 1574 C CA . ALA A 1 191 ? -3.474 6.610 14.015 1.00 91.50 191 ALA A CA 1
ATOM 1575 C C . ALA A 1 191 ? -2.840 7.301 15.224 1.00 91.50 191 ALA A C 1
ATOM 1577 O O . ALA A 1 191 ? -2.941 8.520 15.353 1.00 91.50 191 ALA A O 1
ATOM 1578 N N . ALA A 1 192 ? -2.134 6.559 16.077 1.00 87.62 192 ALA A N 1
ATOM 1579 C CA . ALA A 1 192 ? -1.447 7.114 17.237 1.00 87.62 192 ALA A CA 1
ATOM 1580 C C . ALA A 1 192 ? -0.380 8.144 16.832 1.00 87.62 192 ALA A C 1
ATOM 1582 O O . ALA A 1 192 ? -0.312 9.225 17.421 1.00 87.62 192 ALA A O 1
ATOM 1583 N N . LEU A 1 193 ? 0.421 7.845 15.802 1.00 87.81 193 LEU A N 1
ATOM 1584 C CA . LEU A 1 193 ? 1.449 8.753 15.288 1.00 87.81 193 LEU A CA 1
ATOM 1585 C C . LEU A 1 193 ? 0.835 10.040 14.739 1.00 87.81 193 LEU A C 1
ATOM 1587 O O . LEU A 1 193 ? 1.266 11.133 15.114 1.00 87.81 193 LEU A O 1
ATOM 1591 N N . ARG A 1 194 ? -0.210 9.925 13.913 1.00 81.75 194 ARG A N 1
ATOM 1592 C CA . ARG A 1 194 ? -0.898 11.089 13.350 1.00 81.75 194 ARG A CA 1
ATOM 1593 C C . ARG A 1 194 ? -1.564 11.926 14.439 1.00 81.75 194 ARG A C 1
ATOM 1595 O O . ARG A 1 194 ? -1.405 13.142 14.451 1.00 81.75 194 ARG A O 1
ATOM 1602 N N . ASN A 1 195 ? -2.242 11.294 15.393 1.00 73.81 195 ASN A N 1
ATOM 1603 C CA . ASN A 1 195 ? -2.904 11.995 16.493 1.00 73.81 195 ASN A CA 1
ATOM 1604 C C . ASN A 1 195 ? -1.895 12.714 17.401 1.00 73.81 195 ASN A C 1
ATOM 1606 O O . ASN A 1 195 ? -2.164 13.837 17.822 1.00 73.81 195 ASN A O 1
ATOM 1610 N N . LYS A 1 196 ? -0.717 12.122 17.646 1.00 77.06 196 LYS A N 1
ATOM 1611 C CA . LYS A 1 196 ? 0.384 12.761 18.386 1.00 77.06 196 LYS A CA 1
ATOM 1612 C C . LYS A 1 196 ? 0.975 13.959 17.636 1.00 77.06 196 LYS A C 1
ATOM 1614 O O . LYS A 1 196 ? 1.263 14.984 18.247 1.00 77.06 196 LYS A O 1
ATOM 1619 N N . GLN A 1 197 ? 1.161 13.851 16.321 1.00 67.56 197 GLN A N 1
ATOM 1620 C CA . GLN A 1 197 ? 1.639 14.970 15.503 1.00 67.56 197 GLN A CA 1
ATOM 1621 C C . GLN A 1 197 ? 0.609 16.105 15.443 1.00 67.56 197 GLN A C 1
ATOM 1623 O O . GLN A 1 197 ? 0.973 17.272 15.573 1.00 67.56 197 GLN A O 1
ATOM 1628 N N . VAL A 1 198 ? -0.682 15.783 15.309 1.00 60.78 198 VAL A N 1
ATOM 1629 C CA . VAL A 1 198 ? -1.773 16.771 15.292 1.00 60.78 198 VAL A CA 1
ATOM 1630 C C . VAL A 1 198 ? -1.950 17.439 16.659 1.00 60.78 198 VAL A C 1
ATOM 1632 O O . VAL A 1 198 ? -2.180 18.643 16.715 1.00 60.78 198 VAL A O 1
ATOM 1635 N N . SER A 1 199 ? -1.822 16.711 17.773 1.00 61.31 199 SER A N 1
ATOM 1636 C CA . SER A 1 199 ? -1.877 17.327 19.104 1.00 61.31 199 SER A CA 1
ATOM 1637 C C . SER A 1 199 ? -0.664 18.220 19.365 1.00 61.31 199 SER A C 1
ATOM 1639 O O . SER A 1 199 ? -0.843 19.362 19.774 1.00 61.31 199 SER A O 1
ATOM 1641 N N . GLY A 1 200 ? 0.550 17.763 19.039 1.00 61.19 200 GLY A N 1
ATOM 1642 C CA . GLY A 1 200 ? 1.771 18.560 19.187 1.00 61.19 200 GLY A CA 1
ATOM 1643 C C . GLY A 1 200 ? 1.775 19.829 18.329 1.00 61.19 200 GLY A C 1
ATOM 1644 O O . GLY A 1 200 ? 2.150 20.895 18.811 1.00 61.19 200 GLY A O 1
ATOM 1645 N N . THR A 1 201 ? 1.296 19.746 17.084 1.00 59.22 201 THR A N 1
ATOM 1646 C CA . THR A 1 201 ? 1.141 20.920 16.207 1.00 59.22 201 THR A CA 1
ATOM 1647 C C . THR A 1 201 ? 0.046 21.860 16.696 1.00 59.22 201 THR A C 1
ATOM 1649 O O . THR A 1 201 ? 0.278 23.060 16.707 1.00 59.22 201 THR A O 1
ATOM 1652 N N . LYS A 1 202 ? -1.099 21.363 17.187 1.00 58.94 202 LYS A N 1
ATOM 1653 C CA . LYS A 1 202 ? -2.120 22.211 17.832 1.00 58.94 202 LYS A CA 1
ATOM 1654 C C . LYS A 1 202 ? -1.578 22.937 19.061 1.00 58.94 202 LYS A C 1
ATOM 1656 O O . LYS A 1 202 ? -1.882 24.109 19.234 1.00 58.94 202 LYS A O 1
ATOM 1661 N N . THR A 1 203 ? -0.765 22.279 19.887 1.00 55.34 203 THR A N 1
ATOM 1662 C CA . THR A 1 203 ? -0.120 22.917 21.043 1.00 55.34 203 THR A CA 1
ATOM 1663 C C . THR A 1 203 ? 0.889 23.975 20.602 1.00 55.34 203 THR A C 1
ATOM 1665 O O . THR A 1 203 ? 0.840 25.092 21.101 1.00 55.34 203 THR A O 1
ATOM 1668 N N . ALA A 1 204 ? 1.757 23.674 19.632 1.00 55.00 204 ALA A N 1
ATOM 1669 C CA . ALA A 1 204 ? 2.716 24.645 19.103 1.00 55.00 204 ALA A CA 1
ATOM 1670 C C . ALA A 1 204 ? 2.018 25.844 18.438 1.00 55.00 204 ALA A C 1
ATOM 1672 O O . ALA A 1 204 ? 2.395 26.987 18.667 1.00 55.00 204 ALA A O 1
ATOM 1673 N N . VAL A 1 205 ? 0.959 25.593 17.666 1.00 65.00 205 VAL A N 1
ATOM 1674 C CA . VAL A 1 205 ? 0.140 26.631 17.033 1.00 65.00 205 VAL A CA 1
ATOM 1675 C C . VAL A 1 205 ? -0.636 27.442 18.072 1.00 65.00 205 VAL A C 1
ATOM 1677 O O . VAL A 1 205 ? -0.683 28.654 17.947 1.00 65.00 205 VAL A O 1
ATOM 1680 N N . GLY A 1 206 ? -1.189 26.827 19.120 1.00 59.38 206 GLY A N 1
ATOM 1681 C CA . GLY A 1 206 ? -1.850 27.542 20.219 1.00 59.38 206 GLY A CA 1
ATOM 1682 C C . GLY A 1 206 ? -0.890 28.391 21.061 1.00 59.38 206 GLY A C 1
ATOM 1683 O O . GLY A 1 206 ? -1.289 29.427 21.578 1.00 59.38 206 GLY A O 1
ATOM 1684 N N . LEU A 1 207 ? 0.383 27.993 21.153 1.00 60.38 207 LEU A N 1
ATOM 1685 C CA . LEU A 1 207 ? 1.449 28.808 21.748 1.00 60.38 207 LEU A CA 1
ATOM 1686 C C . LEU A 1 207 ? 1.881 29.967 20.829 1.00 60.38 207 LEU A C 1
ATOM 1688 O O . LEU A 1 207 ? 2.236 31.032 21.324 1.00 60.38 207 LEU A O 1
ATOM 1692 N N . LEU A 1 208 ? 1.861 29.765 19.506 1.00 59.12 208 LEU A N 1
ATOM 1693 C CA . LEU A 1 208 ? 2.268 30.758 18.498 1.00 59.12 208 LEU A CA 1
ATOM 1694 C C . LEU A 1 208 ? 1.139 31.717 18.082 1.00 59.12 208 LEU A C 1
ATOM 1696 O O . LEU A 1 208 ? 1.418 32.817 17.616 1.00 59.12 208 LEU A O 1
ATOM 1700 N N . MET A 1 209 ? -0.122 31.322 18.261 1.00 54.28 209 MET A N 1
ATOM 1701 C CA . MET A 1 209 ? -1.319 32.137 18.042 1.00 54.28 209 MET A CA 1
ATOM 1702 C C . MET A 1 209 ? -2.142 32.247 19.334 1.00 54.28 209 MET A C 1
ATOM 1704 O O . MET A 1 209 ? -3.240 31.686 19.410 1.00 54.28 209 MET A O 1
ATOM 1708 N N . PRO A 1 210 ? -1.662 32.983 20.353 1.00 54.25 210 PRO A N 1
ATOM 1709 C CA . PRO A 1 210 ? -2.532 33.437 21.424 1.00 54.25 210 PRO A CA 1
ATOM 1710 C C . PRO A 1 210 ? -3.479 34.490 20.830 1.00 54.25 210 PRO A C 1
ATOM 1712 O O . PRO A 1 210 ? -3.168 35.679 20.793 1.00 54.25 210 PRO A O 1
ATOM 1715 N N . ILE A 1 211 ? -4.620 34.062 20.285 1.00 54.19 211 ILE A N 1
ATOM 1716 C CA . ILE A 1 211 ? -5.668 35.004 19.893 1.00 54.19 211 ILE A CA 1
ATOM 1717 C C . ILE A 1 211 ? -6.417 35.410 21.157 1.00 54.19 211 ILE A C 1
ATOM 1719 O O . ILE A 1 211 ? -7.060 34.595 21.812 1.00 54.19 211 ILE A O 1
ATOM 1723 N N . TRP A 1 212 ? -6.254 36.697 21.448 1.00 39.78 212 TRP A N 1
ATOM 1724 C CA . TRP A 1 212 ? -7.135 37.594 22.179 1.00 39.78 212 TRP A CA 1
ATOM 1725 C C . TRP A 1 212 ? -8.550 37.063 22.448 1.00 39.78 212 TRP A C 1
ATOM 1727 O O . TRP A 1 212 ? -9.338 36.841 21.527 1.00 39.78 212 TRP A O 1
ATOM 1737 N N . GLY A 1 213 ? -8.856 36.987 23.739 1.00 36.59 213 GLY A N 1
ATOM 1738 C CA . GLY A 1 213 ? -10.171 36.868 24.353 1.00 36.59 213 GLY A CA 1
ATOM 1739 C C . GLY A 1 213 ? -10.003 37.097 25.842 1.00 36.59 213 GLY A C 1
ATOM 1740 O O . GLY A 1 213 ? -9.314 36.257 26.460 1.00 36.59 213 GLY A O 1
#

Foldseek 3Di:
DAPLQLVQLVVAPCNVVDPDDDDHPDDDDPVVSCRRRVPDDCVVPPPDDPDDDDPPDDDDDPDDDDPVVVVVVVVVVVVVVVVVVVVVVVVVVVVVVVVVVVVVVVVVVVVVVVLVVVLLVLLLVLVVVCVVVVDDDDQQLVVVLVSSCVVPVSNPCVLVVQLVVVVCVVDDPVVSRVSSSVSSVVSVVSSVVVVVVVVVVVVVVCVVDVDDD

pLDDT: mean 78.53, std 18.01, range [35.19, 96.88]